Protein AF-A0A7K0X038-F1 (afdb_monomer)

pLDDT: mean 73.58, std 23.32, range [35.16, 98.0]

Structure (mmCIF, N/CA/C/O backbone):
data_AF-A0A7K0X038-F1
#
_entry.id   AF-A0A7K0X038-F1
#
loop_
_atom_site.group_PDB
_atom_site.id
_atom_site.type_symbol
_atom_site.label_atom_id
_atom_site.label_alt_id
_atom_site.label_comp_id
_atom_site.label_asym_id
_atom_site.label_entity_id
_atom_site.label_seq_id
_atom_site.pdbx_PDB_ins_code
_atom_site.Cartn_x
_atom_site.Cartn_y
_atom_site.Cartn_z
_atom_site.occupancy
_atom_site.B_iso_or_equiv
_atom_site.auth_seq_id
_atom_site.auth_comp_id
_atom_site.auth_asym_id
_atom_site.auth_atom_id
_atom_site.pdbx_PDB_model_num
ATOM 1 N N . MET A 1 1 ? -2.934 35.771 -69.005 1.00 39.66 1 MET A N 1
ATOM 2 C CA . MET A 1 1 ? -1.882 36.572 -69.673 1.00 39.66 1 MET A CA 1
ATOM 3 C C . MET A 1 1 ? -1.484 37.665 -68.686 1.00 39.66 1 MET A C 1
ATOM 5 O O . MET A 1 1 ? -2.302 38.520 -68.409 1.00 39.66 1 MET A O 1
ATOM 9 N N . ALA A 1 2 ? -0.494 37.431 -67.825 1.00 40.78 2 ALA A N 1
ATOM 10 C CA . ALA A 1 2 ? 0.943 37.618 -68.065 1.00 40.78 2 ALA A CA 1
ATOM 11 C C . ALA A 1 2 ? 1.331 39.104 -68.220 1.00 40.78 2 ALA A C 1
ATOM 13 O O . ALA A 1 2 ? 0.992 39.728 -69.217 1.00 40.78 2 ALA A O 1
ATOM 14 N N . GLY A 1 3 ? 2.072 39.628 -67.237 1.00 39.97 3 GLY A N 1
ATOM 15 C CA . GLY A 1 3 ? 2.733 40.937 -67.267 1.00 39.97 3 GLY A CA 1
ATOM 16 C C . GLY A 1 3 ? 3.560 41.152 -65.994 1.00 39.97 3 GLY A C 1
ATOM 17 O O . GLY A 1 3 ? 3.005 41.333 -64.920 1.00 39.97 3 GLY A O 1
ATOM 18 N N . GLN A 1 4 ? 4.880 41.028 -66.112 1.00 48.22 4 GLN A N 1
ATOM 19 C CA . GLN A 1 4 ? 5.883 40.863 -65.052 1.00 48.22 4 GLN A CA 1
ATOM 20 C C . GLN A 1 4 ? 6.638 42.162 -64.683 1.00 48.22 4 GLN A C 1
ATOM 22 O O . GLN A 1 4 ? 6.918 42.949 -65.578 1.00 48.22 4 GLN A O 1
ATOM 27 N N . ARG A 1 5 ? 7.150 42.191 -63.428 1.00 49.25 5 ARG A N 1
ATOM 28 C CA . ARG A 1 5 ? 8.439 42.771 -62.924 1.00 49.25 5 ARG A CA 1
ATOM 29 C C . ARG A 1 5 ? 8.553 44.313 -62.931 1.00 49.25 5 ARG A C 1
ATOM 31 O O . ARG A 1 5 ? 7.972 44.972 -63.766 1.00 49.25 5 ARG A O 1
ATOM 38 N N . THR A 1 6 ? 9.232 45.001 -62.008 1.00 47.16 6 THR A N 1
ATOM 39 C CA . THR A 1 6 ? 10.546 44.840 -61.335 1.00 47.16 6 THR A CA 1
ATOM 40 C C . THR A 1 6 ? 10.504 45.623 -60.000 1.00 47.16 6 THR A C 1
ATOM 42 O O . THR A 1 6 ? 9.899 46.684 -59.953 1.00 47.16 6 THR A O 1
ATOM 45 N N . GLY A 1 7 ? 11.043 45.195 -58.856 1.00 41.25 7 GLY A N 1
ATOM 46 C CA . GLY A 1 7 ? 12.455 44.915 -58.590 1.00 41.25 7 GLY A CA 1
ATOM 47 C C . GLY A 1 7 ? 13.142 46.125 -57.931 1.00 41.25 7 GLY A C 1
ATOM 48 O O . GLY A 1 7 ? 13.566 47.029 -58.638 1.00 41.25 7 GLY A O 1
ATOM 49 N N . ARG A 1 8 ? 13.303 46.125 -56.598 1.00 47.59 8 ARG A N 1
ATOM 50 C CA . ARG A 1 8 ? 14.325 46.928 -55.895 1.00 47.59 8 ARG A CA 1
ATOM 51 C C . ARG A 1 8 ? 14.915 46.108 -54.750 1.00 47.59 8 ARG A C 1
ATOM 53 O O . ARG A 1 8 ? 14.278 45.870 -53.732 1.00 47.59 8 ARG A O 1
ATOM 60 N N . TRP A 1 9 ? 16.141 45.662 -54.979 1.00 40.38 9 TRP A N 1
ATOM 61 C CA . TRP A 1 9 ? 17.056 45.071 -54.010 1.00 40.38 9 TRP A CA 1
ATOM 62 C C . TRP A 1 9 ? 18.276 45.994 -53.894 1.00 40.38 9 TRP A C 1
ATOM 64 O O . TRP A 1 9 ? 18.630 46.650 -54.875 1.00 40.38 9 TRP A O 1
ATOM 74 N N . GLN A 1 10 ? 18.944 45.918 -52.735 1.00 46.12 10 GLN A N 1
ATOM 75 C CA . GLN A 1 10 ? 20.275 46.463 -52.392 1.00 46.12 10 GLN A CA 1
ATOM 76 C C . GLN A 1 10 ? 20.302 47.951 -51.976 1.00 46.12 10 GLN A C 1
ATOM 78 O O . GLN A 1 10 ? 19.662 48.772 -52.618 1.00 46.12 10 GLN A O 1
ATOM 83 N N . LYS A 1 11 ? 21.020 48.429 -50.947 1.00 43.53 11 LYS A N 1
ATOM 84 C CA . LYS A 1 11 ? 22.081 47.966 -50.012 1.00 43.53 11 LYS A CA 1
ATOM 85 C C . LYS A 1 11 ? 21.803 48.688 -48.660 1.00 43.53 11 LYS A C 1
ATOM 87 O O . LYS A 1 11 ? 21.185 49.742 -48.693 1.00 43.53 11 LYS A O 1
ATOM 92 N N . GLY A 1 12 ? 22.129 48.243 -47.445 1.00 42.53 12 GLY A N 1
ATOM 93 C CA . GLY A 1 12 ? 23.348 47.602 -46.957 1.00 42.53 12 GLY A CA 1
ATOM 94 C C . GLY A 1 12 ? 24.199 48.603 -46.147 1.00 42.53 12 GLY A C 1
ATOM 95 O O . GLY A 1 12 ? 24.887 49.413 -46.752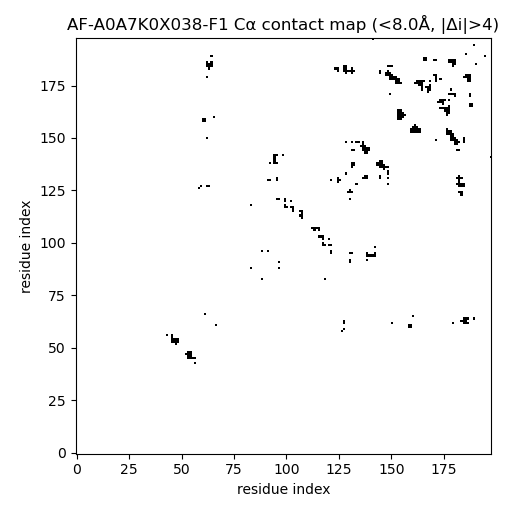 1.00 42.53 12 GLY A O 1
ATOM 96 N N . THR A 1 13 ? 24.143 48.480 -44.808 1.00 51.22 13 THR A N 1
ATOM 97 C CA . THR A 1 13 ? 25.195 48.736 -43.781 1.00 51.22 13 THR A CA 1
ATOM 98 C C . THR A 1 13 ? 25.785 50.142 -43.549 1.00 51.22 13 THR A C 1
ATOM 100 O O . THR A 1 13 ? 26.451 50.664 -44.433 1.00 51.22 13 THR A O 1
ATOM 103 N N . ALA A 1 14 ? 25.706 50.650 -42.300 1.00 40.69 14 ALA A N 1
ATOM 104 C CA . ALA A 1 14 ? 26.877 50.890 -41.420 1.00 40.69 14 ALA A CA 1
ATOM 105 C C . ALA A 1 14 ? 26.540 51.574 -40.058 1.00 40.69 14 ALA A C 1
ATOM 107 O O . ALA A 1 14 ? 26.073 52.703 -40.022 1.00 40.69 14 ALA A O 1
ATOM 108 N N . LEU A 1 15 ? 26.890 50.868 -38.969 1.00 43.34 15 LEU A N 1
ATOM 109 C CA . LEU A 1 15 ? 27.607 51.323 -37.754 1.00 43.34 15 LEU A CA 1
ATOM 110 C C . LEU A 1 15 ? 26.965 52.274 -36.699 1.00 43.34 15 LEU A C 1
ATOM 112 O O . LEU A 1 15 ? 26.909 53.488 -36.840 1.00 43.34 15 LEU A O 1
ATOM 116 N N . VAL A 1 16 ? 26.632 51.638 -35.562 1.00 47.62 16 VAL A N 1
ATOM 117 C CA . VAL A 1 16 ? 26.709 52.035 -34.125 1.00 47.62 16 VAL A CA 1
ATOM 118 C C . VAL A 1 16 ? 27.835 53.066 -33.855 1.00 47.62 16 VAL A C 1
ATOM 120 O O . VAL A 1 16 ? 28.929 52.827 -34.368 1.00 47.62 16 VAL A O 1
ATOM 123 N N . PRO A 1 17 ? 27.652 54.164 -33.068 1.00 46.88 17 PRO A N 1
ATOM 124 C CA . PRO A 1 17 ? 27.366 54.088 -31.623 1.00 46.88 17 PRO A CA 1
ATOM 125 C C . PRO A 1 17 ? 26.508 55.221 -31.010 1.00 46.88 17 PRO A C 1
ATOM 127 O O . PRO A 1 17 ? 26.696 56.399 -31.292 1.00 46.88 17 PRO A O 1
ATOM 130 N N . LEU A 1 18 ? 25.647 54.880 -30.047 1.00 40.03 18 LEU A N 1
ATOM 131 C CA . LEU A 1 18 ? 25.203 55.839 -29.029 1.00 40.03 18 LEU A CA 1
ATOM 132 C C . LEU A 1 18 ? 25.080 55.123 -27.680 1.00 40.03 18 LEU A C 1
ATOM 134 O O . LEU A 1 18 ? 24.009 54.712 -27.243 1.00 40.03 18 LEU A O 1
ATOM 138 N N . ALA A 1 19 ? 26.232 54.922 -27.042 1.00 48.75 19 ALA A N 1
ATOM 139 C CA . ALA A 1 19 ? 26.283 54.791 -25.596 1.00 48.75 19 ALA A CA 1
ATOM 140 C C . ALA A 1 19 ? 25.941 56.161 -24.984 1.00 48.75 19 ALA A C 1
ATOM 142 O O . ALA A 1 19 ? 26.370 57.184 -25.515 1.00 48.75 19 ALA A O 1
ATOM 143 N N . LEU A 1 20 ? 25.245 56.146 -23.842 1.00 48.44 20 LEU A N 1
ATOM 144 C CA . LEU A 1 20 ? 24.956 57.284 -22.952 1.00 48.44 20 LEU A CA 1
ATOM 145 C C . LEU A 1 20 ? 23.673 58.093 -23.202 1.00 48.44 20 LEU A C 1
ATOM 147 O O . LEU A 1 20 ? 23.725 59.316 -23.218 1.00 48.44 20 LEU A O 1
ATOM 151 N N . VAL A 1 21 ? 22.500 57.454 -23.234 1.00 50.28 21 VAL A N 1
ATOM 152 C CA . VAL A 1 21 ? 21.286 58.088 -22.678 1.00 50.28 21 VAL A CA 1
ATOM 153 C C . VAL A 1 21 ? 20.425 57.010 -22.017 1.00 50.28 21 VAL A C 1
ATOM 155 O O . VAL A 1 21 ? 20.168 55.976 -22.627 1.00 50.28 21 VAL A O 1
ATOM 158 N N . SER A 1 22 ? 19.927 57.294 -20.809 1.00 42.50 22 SER A N 1
ATOM 159 C CA . SER A 1 22 ? 18.871 56.561 -20.073 1.00 42.50 22 SER A CA 1
ATOM 160 C C . SER A 1 22 ? 19.325 55.597 -18.967 1.00 42.50 22 SER A C 1
ATOM 162 O O . SER A 1 22 ? 18.795 54.499 -18.821 1.00 42.50 22 SER A O 1
ATOM 164 N N . ALA A 1 23 ? 20.246 56.036 -18.107 1.00 47.84 23 ALA A N 1
ATOM 165 C CA . ALA A 1 23 ? 20.251 55.575 -16.721 1.00 47.84 23 ALA A CA 1
ATOM 166 C C . ALA A 1 23 ? 19.217 56.398 -15.938 1.00 47.84 23 ALA A C 1
ATOM 168 O O . ALA A 1 23 ? 19.520 57.513 -15.528 1.00 47.84 23 ALA A O 1
ATOM 169 N N . ALA A 1 24 ? 17.997 55.869 -15.818 1.00 51.88 24 ALA A N 1
ATOM 170 C CA . ALA A 1 24 ? 17.066 56.015 -14.690 1.00 51.88 24 ALA A CA 1
ATOM 171 C C . ALA A 1 24 ? 15.629 55.803 -15.196 1.00 51.88 24 ALA A C 1
ATOM 173 O O . ALA A 1 24 ? 15.186 56.516 -16.087 1.00 51.88 24 ALA A O 1
ATOM 174 N N . TRP A 1 25 ? 14.912 54.866 -14.567 1.00 49.22 25 TRP A N 1
ATOM 175 C CA . TRP A 1 25 ? 13.485 54.541 -14.753 1.00 49.22 25 TRP A CA 1
ATOM 176 C C . TRP A 1 25 ? 13.111 53.512 -15.831 1.00 49.22 25 TRP A C 1
ATOM 178 O O . TRP A 1 25 ? 12.360 53.803 -16.748 1.00 49.22 25 TRP A O 1
ATOM 188 N N . THR A 1 26 ? 13.541 52.259 -15.640 1.00 48.16 26 THR A N 1
ATOM 189 C CA . THR A 1 26 ? 12.728 51.046 -15.915 1.00 48.16 26 THR A CA 1
ATOM 190 C C . THR A 1 26 ? 13.170 49.899 -14.991 1.00 48.16 26 THR A C 1
ATOM 192 O O . THR A 1 26 ? 13.557 48.820 -15.419 1.00 48.16 26 THR A O 1
ATOM 195 N N . ALA A 1 27 ? 13.136 50.117 -13.674 1.00 46.69 27 ALA A N 1
ATOM 196 C CA . ALA A 1 27 ? 13.239 49.020 -12.710 1.00 46.69 27 ALA A CA 1
ATOM 197 C C . ALA A 1 27 ? 11.842 48.427 -12.484 1.00 46.69 27 ALA A C 1
ATOM 199 O O . ALA A 1 27 ? 11.213 48.674 -11.459 1.00 46.69 27 ALA A O 1
ATOM 200 N N . SER A 1 28 ? 11.306 47.724 -13.480 1.00 50.81 28 SER A N 1
ATOM 201 C CA . SER A 1 28 ? 10.103 46.904 -13.321 1.00 50.81 28 SER A CA 1
ATOM 202 C C . SER A 1 28 ? 9.980 45.906 -14.470 1.00 50.81 28 SER A C 1
ATOM 204 O O . SER A 1 28 ? 9.912 46.301 -15.629 1.00 50.81 28 SER A O 1
ATOM 206 N N . LEU A 1 29 ? 9.879 44.627 -14.084 1.00 53.25 29 LEU A N 1
ATOM 207 C CA . LEU A 1 29 ? 9.338 43.494 -14.845 1.00 53.25 29 LEU A CA 1
ATOM 208 C C . LEU A 1 29 ? 10.263 42.798 -15.862 1.00 53.25 29 LEU A C 1
ATOM 210 O O . LEU A 1 29 ? 9.957 42.782 -17.043 1.00 53.25 29 LEU A O 1
ATOM 214 N N . VAL A 1 30 ? 11.297 42.097 -15.377 1.00 44.34 30 VAL A N 1
ATOM 215 C CA . VAL A 1 30 ? 11.580 40.699 -15.781 1.00 44.34 30 VAL A CA 1
ATOM 216 C C . VAL A 1 30 ? 12.226 39.987 -14.585 1.00 44.34 30 VAL A C 1
ATOM 218 O O . VAL A 1 30 ? 13.446 39.915 -14.467 1.00 44.34 30 VAL A O 1
ATOM 221 N N . SER A 1 31 ? 11.415 39.457 -13.670 1.00 45.41 31 SER A N 1
ATOM 222 C CA . SER A 1 31 ? 11.860 38.331 -12.845 1.00 45.41 31 SER A CA 1
ATOM 223 C C . SER A 1 31 ? 11.547 37.077 -13.649 1.00 45.41 31 SER A C 1
ATOM 225 O O . SER A 1 31 ? 10.424 36.583 -13.631 1.00 45.41 31 SER A O 1
ATOM 227 N N . ALA A 1 32 ? 12.520 36.607 -14.428 1.00 45.38 32 ALA A N 1
ATOM 228 C CA . ALA A 1 32 ? 12.479 35.244 -14.934 1.00 45.38 32 ALA A CA 1
ATOM 229 C C . ALA A 1 32 ? 12.442 34.298 -13.720 1.00 45.38 32 ALA A C 1
ATOM 231 O O . ALA A 1 32 ? 13.179 34.549 -12.760 1.00 45.38 32 ALA A O 1
ATOM 232 N N . PRO A 1 33 ? 11.616 33.239 -13.709 1.00 42.34 33 PRO A N 1
ATOM 233 C CA . PRO A 1 33 ? 11.729 32.233 -12.670 1.00 42.34 33 PRO A CA 1
ATOM 234 C C . PRO A 1 33 ? 13.106 31.589 -12.818 1.00 42.34 33 PRO A C 1
ATOM 236 O O . PRO A 1 33 ? 13.391 30.906 -13.802 1.00 42.34 33 PRO A O 1
ATOM 239 N N . THR A 1 34 ? 13.987 31.834 -11.853 1.00 41.91 34 THR A N 1
ATOM 240 C CA . THR A 1 34 ? 15.170 31.009 -11.654 1.00 41.91 34 THR A CA 1
ATOM 241 C C . THR A 1 34 ? 14.649 29.608 -11.368 1.00 41.91 34 THR A C 1
ATOM 243 O O . THR A 1 34 ? 14.147 29.330 -10.281 1.00 41.91 34 THR A O 1
ATOM 246 N N . VAL A 1 35 ? 14.717 28.725 -12.363 1.00 44.38 35 VAL A N 1
ATOM 247 C CA . VAL A 1 35 ? 14.618 27.289 -12.124 1.00 44.38 35 VAL A CA 1
ATOM 248 C C . VAL A 1 35 ? 15.816 26.962 -11.248 1.00 44.38 35 VAL A C 1
ATOM 250 O O . VAL A 1 35 ? 16.949 26.896 -11.722 1.00 44.38 35 VAL A O 1
ATOM 253 N N . ALA A 1 36 ? 15.582 26.853 -9.944 1.00 42.88 36 ALA A N 1
ATOM 254 C CA . ALA A 1 36 ? 16.550 26.275 -9.043 1.00 42.88 36 ALA A CA 1
ATOM 255 C C . ALA A 1 36 ? 16.707 24.816 -9.475 1.00 42.88 36 ALA A C 1
ATOM 257 O O . ALA A 1 36 ? 15.867 23.971 -9.177 1.00 42.88 36 ALA A O 1
ATOM 258 N N . THR A 1 37 ? 17.764 24.520 -10.228 1.00 39.41 37 THR A N 1
ATOM 259 C CA . THR A 1 37 ? 18.312 23.169 -10.287 1.00 39.41 37 THR A CA 1
ATOM 260 C C . THR A 1 37 ? 18.674 22.792 -8.862 1.00 39.41 37 THR A C 1
ATOM 262 O O . THR A 1 37 ? 19.715 23.199 -8.346 1.00 39.41 37 THR A O 1
ATOM 265 N N . VAL A 1 38 ? 17.775 22.064 -8.204 1.00 41.00 38 VAL A N 1
ATOM 266 C CA . VAL A 1 38 ? 18.063 21.406 -6.939 1.00 41.00 38 VAL A CA 1
ATOM 267 C C . VAL A 1 38 ? 19.054 20.308 -7.294 1.00 41.00 38 VAL A C 1
ATOM 269 O O . VAL A 1 38 ? 18.689 19.273 -7.848 1.00 41.00 38 VAL A O 1
ATOM 272 N N . ALA A 1 39 ? 20.339 20.576 -7.075 1.00 38.25 39 ALA A N 1
ATOM 273 C CA . ALA A 1 39 ? 21.316 19.509 -7.007 1.00 38.25 39 ALA A CA 1
ATOM 274 C C . ALA A 1 39 ? 20.803 18.524 -5.951 1.00 38.25 39 ALA A C 1
ATOM 276 O O . ALA A 1 39 ? 20.461 18.941 -4.843 1.00 38.25 39 ALA A O 1
ATOM 277 N N . ALA A 1 40 ? 20.704 17.244 -6.307 1.00 41.28 40 ALA A N 1
ATOM 278 C CA . ALA A 1 40 ? 20.444 16.165 -5.366 1.00 41.28 40 ALA A CA 1
ATOM 279 C C . ALA A 1 40 ? 21.650 16.042 -4.415 1.00 41.28 40 ALA A C 1
ATOM 281 O O . ALA A 1 40 ? 22.509 15.182 -4.576 1.00 41.28 40 ALA A O 1
ATOM 282 N N . GLY A 1 41 ? 21.760 16.986 -3.482 1.00 35.16 41 GLY A N 1
ATOM 283 C CA . GLY A 1 41 ? 22.629 16.917 -2.322 1.00 35.16 41 GLY A CA 1
ATOM 284 C C . GLY A 1 41 ? 21.901 16.130 -1.243 1.00 35.16 41 GLY A C 1
ATOM 285 O O . GLY A 1 41 ? 20.767 16.444 -0.890 1.00 35.16 41 GLY A O 1
ATOM 286 N N . THR A 1 42 ? 22.553 15.090 -0.747 1.00 45.75 42 THR A N 1
ATOM 287 C CA . THR A 1 42 ? 22.070 14.095 0.218 1.00 45.75 42 THR A CA 1
ATOM 288 C C . THR A 1 42 ? 21.818 14.616 1.639 1.00 45.75 42 THR A C 1
ATOM 290 O O . THR A 1 42 ? 21.663 13.809 2.545 1.00 45.75 42 THR A O 1
ATOM 293 N N . ASP A 1 43 ? 21.703 15.925 1.859 1.00 39.41 43 ASP A N 1
ATOM 294 C C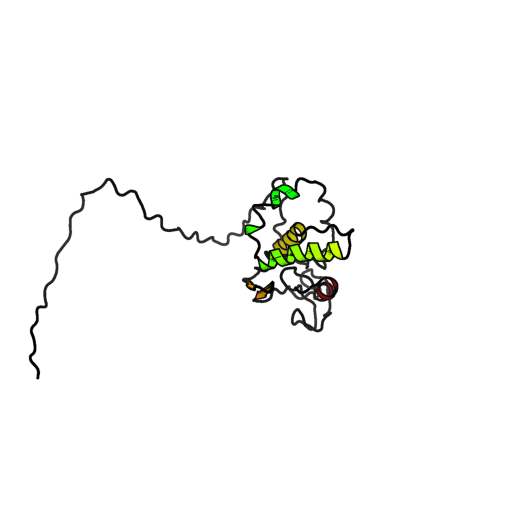A . ASP A 1 43 ? 21.442 16.488 3.188 1.00 39.41 43 ASP A CA 1
ATOM 295 C C . ASP A 1 43 ? 19.979 16.925 3.311 1.00 39.41 43 ASP A C 1
ATOM 297 O O . ASP A 1 43 ? 19.631 18.107 3.282 1.00 39.41 43 ASP A O 1
ATOM 301 N N . GLN A 1 44 ? 19.088 15.939 3.440 1.00 43.62 44 GLN A N 1
ATOM 302 C CA . GLN A 1 44 ? 17.751 16.180 3.977 1.00 43.62 44 GLN A CA 1
ATOM 303 C C . GLN A 1 44 ? 17.899 16.433 5.481 1.00 43.62 44 GLN A C 1
ATOM 305 O O . GLN A 1 44 ? 18.060 15.499 6.263 1.00 43.62 44 GLN A O 1
ATOM 310 N N . VAL A 1 45 ? 17.868 17.702 5.894 1.00 47.84 45 VAL A N 1
ATOM 311 C CA . VAL A 1 45 ? 17.743 18.066 7.312 1.00 47.84 45 VAL A CA 1
ATOM 312 C C . VAL A 1 45 ? 16.500 17.353 7.864 1.00 47.84 45 VAL A C 1
ATOM 314 O O . VAL A 1 45 ? 15.429 17.511 7.268 1.00 47.84 45 VAL A O 1
ATOM 317 N N . PRO A 1 46 ? 16.600 16.569 8.957 1.00 48.59 46 PRO A N 1
ATOM 318 C CA . PRO A 1 46 ? 15.450 15.872 9.513 1.00 48.59 46 PRO A CA 1
ATOM 319 C C . PRO A 1 46 ? 14.327 16.872 9.770 1.00 48.59 46 PRO A C 1
ATOM 321 O O . PRO A 1 46 ? 14.526 17.877 10.454 1.00 48.59 46 PRO A O 1
ATOM 324 N N . ALA A 1 47 ? 13.151 16.624 9.194 1.00 57.56 47 ALA A N 1
ATOM 325 C CA . ALA A 1 47 ? 11.981 17.440 9.470 1.00 57.56 47 ALA A CA 1
ATOM 326 C C . ALA A 1 47 ? 11.597 17.222 10.940 1.00 57.56 47 ALA A C 1
ATOM 328 O O . ALA A 1 47 ? 11.038 16.184 11.300 1.00 57.56 47 ALA A O 1
ATOM 329 N N . VAL A 1 48 ? 11.961 18.185 11.788 1.00 54.91 48 VAL A N 1
ATOM 330 C CA . VAL A 1 48 ? 11.598 18.213 13.205 1.00 54.91 48 VAL A CA 1
ATOM 331 C C . VAL A 1 48 ? 10.155 18.699 13.304 1.00 54.91 48 VAL A C 1
ATOM 333 O O . VAL A 1 48 ? 9.830 19.811 12.880 1.00 54.91 48 VAL A O 1
ATOM 336 N N . LEU A 1 49 ? 9.275 17.847 13.823 1.00 65.38 49 LEU A N 1
ATOM 337 C CA . LEU A 1 49 ? 7.898 18.191 14.143 1.00 65.38 49 LEU A CA 1
ATOM 338 C C . LEU A 1 49 ? 7.865 19.200 15.309 1.00 65.38 49 LEU A C 1
ATOM 340 O O . LEU A 1 49 ? 8.804 19.268 16.103 1.00 65.38 49 LEU A O 1
ATOM 344 N N . PRO A 1 50 ? 6.782 19.987 15.462 1.00 58.84 50 PRO A N 1
ATOM 345 C CA . PRO A 1 50 ? 6.675 21.017 16.504 1.00 58.84 50 PRO A CA 1
ATOM 346 C C . PRO A 1 50 ? 6.791 20.519 17.953 1.00 58.84 50 PRO A C 1
ATOM 348 O O . PRO A 1 50 ? 6.963 21.327 18.862 1.00 58.84 50 PRO A O 1
ATOM 351 N N . ASP A 1 51 ? 6.676 19.213 18.182 1.00 66.12 51 ASP A N 1
ATOM 352 C CA . ASP A 1 51 ? 6.874 18.557 19.478 1.00 66.12 51 ASP A CA 1
ATOM 353 C C . ASP A 1 51 ? 8.322 18.081 19.708 1.00 66.12 51 ASP A C 1
ATOM 355 O O . ASP A 1 51 ? 8.615 17.458 20.726 1.00 66.12 51 ASP A O 1
ATOM 359 N N . GLY A 1 52 ? 9.236 18.397 18.786 1.00 53.25 52 GLY A N 1
ATOM 360 C CA . GLY A 1 52 ? 10.643 18.013 18.849 1.00 53.25 52 GLY A CA 1
ATOM 361 C C . GLY A 1 52 ? 10.926 16.595 18.356 1.00 53.25 52 GLY A C 1
ATOM 362 O O . GLY A 1 52 ? 12.083 16.178 18.389 1.00 53.25 52 GLY A O 1
ATOM 363 N N . THR A 1 53 ? 9.918 15.852 17.885 1.00 58.81 53 THR A N 1
ATOM 364 C CA . THR A 1 53 ? 10.137 14.542 17.261 1.00 58.81 53 THR A CA 1
ATOM 365 C C . THR A 1 53 ? 10.633 14.702 15.825 1.00 58.81 53 THR A C 1
ATOM 367 O O . THR A 1 53 ? 10.223 15.608 15.107 1.00 58.81 53 THR A O 1
ATOM 370 N N . SER A 1 54 ? 11.549 13.845 15.382 1.00 54.19 54 SER A N 1
ATOM 371 C CA . SER A 1 54 ? 12.017 13.818 13.992 1.00 54.19 54 SER A CA 1
ATOM 372 C C . SER A 1 54 ? 11.384 12.647 13.258 1.00 54.19 54 SER A C 1
ATOM 374 O O . SER A 1 54 ? 11.365 11.535 13.789 1.00 54.19 54 SER A O 1
ATOM 376 N N . VAL A 1 55 ? 10.938 12.859 12.020 1.00 53.84 55 VAL A N 1
ATOM 377 C CA . VAL A 1 55 ? 10.618 11.728 11.138 1.00 53.84 55 VAL A CA 1
ATOM 378 C C . VAL A 1 55 ? 11.926 10.992 10.823 1.00 53.84 55 VAL A C 1
ATOM 380 O O . VAL A 1 55 ? 12.875 11.657 10.395 1.00 53.84 55 VAL A O 1
ATOM 383 N N . PRO A 1 56 ? 12.014 9.663 11.031 1.00 50.12 56 PRO A N 1
ATOM 384 C CA . PRO A 1 56 ? 13.172 8.890 10.602 1.00 50.12 56 PRO A CA 1
ATOM 385 C C . PRO A 1 56 ? 13.451 9.140 9.117 1.00 50.12 56 PRO A C 1
ATOM 387 O O . PRO A 1 56 ? 12.546 9.059 8.289 1.00 50.12 56 PRO A O 1
ATOM 390 N N . SER A 1 57 ? 14.694 9.493 8.790 1.00 51.97 57 SER A N 1
ATOM 391 C CA . SER A 1 57 ? 15.139 9.712 7.409 1.00 51.97 57 SER A CA 1
ATOM 392 C C . SER A 1 57 ? 15.642 8.435 6.738 1.00 51.97 57 SER A C 1
ATOM 394 O O . SER A 1 57 ? 15.916 8.449 5.540 1.00 51.97 57 SER A O 1
ATOM 396 N N . GLU A 1 58 ? 15.804 7.349 7.498 1.00 47.94 58 GLU A N 1
ATOM 397 C CA . GLU A 1 58 ? 16.169 6.049 6.943 1.00 47.94 58 GLU A CA 1
ATOM 398 C C . GLU A 1 58 ? 14.950 5.389 6.301 1.00 47.94 58 GLU A C 1
ATOM 400 O O . GLU A 1 58 ? 13.853 5.384 6.865 1.00 47.94 58 GLU A O 1
ATOM 405 N N . ALA A 1 59 ? 15.152 4.847 5.100 1.00 53.47 59 ALA A N 1
ATOM 406 C CA . ALA A 1 59 ? 14.138 4.059 4.424 1.00 53.47 59 ALA A CA 1
ATOM 407 C C . ALA A 1 59 ? 13.856 2.801 5.251 1.00 53.47 59 ALA A C 1
ATOM 409 O O . ALA A 1 59 ? 14.782 2.098 5.657 1.00 53.47 59 ALA A O 1
ATOM 410 N N . ILE A 1 60 ? 12.580 2.508 5.493 1.00 59.03 60 ILE A N 1
ATOM 411 C CA . ILE A 1 60 ? 12.201 1.232 6.088 1.00 59.03 60 ILE A CA 1
ATOM 412 C C . ILE A 1 60 ? 12.500 0.152 5.040 1.00 59.03 60 ILE A C 1
ATOM 414 O O . ILE A 1 60 ? 11.882 0.122 3.979 1.00 59.03 60 ILE A O 1
ATOM 418 N N . GLU A 1 61 ? 13.492 -0.704 5.302 1.00 63.53 61 GLU A N 1
ATOM 419 C CA . GLU A 1 61 ? 13.869 -1.768 4.356 1.00 63.53 61 GLU A CA 1
ATOM 420 C C . GLU A 1 61 ? 12.845 -2.913 4.321 1.00 63.53 61 GLU A C 1
ATOM 422 O O . GLU A 1 61 ? 12.733 -3.626 3.324 1.00 63.53 61 GLU A O 1
ATOM 427 N N . ALA A 1 62 ? 12.083 -3.089 5.404 1.00 74.25 62 ALA A N 1
ATOM 428 C CA . ALA A 1 62 ? 11.069 -4.124 5.541 1.00 74.25 62 ALA A CA 1
ATOM 429 C C . ALA A 1 62 ? 9.654 -3.547 5.351 1.00 74.25 62 ALA A C 1
ATOM 431 O O . ALA A 1 62 ? 9.356 -2.502 5.921 1.00 74.25 62 ALA A O 1
ATOM 432 N N . PRO A 1 63 ? 8.744 -4.227 4.629 1.00 77.38 63 PRO A N 1
ATOM 433 C CA . PRO A 1 63 ? 7.385 -3.725 4.455 1.00 77.38 63 PRO A CA 1
ATOM 434 C C . PRO A 1 63 ? 6.655 -3.501 5.784 1.00 77.38 63 PRO A C 1
ATOM 436 O O . PRO A 1 63 ? 6.905 -4.197 6.777 1.00 77.38 63 PRO A O 1
ATOM 439 N N . ALA A 1 64 ? 5.694 -2.574 5.797 1.00 77.31 64 ALA A N 1
ATOM 440 C CA . ALA A 1 64 ? 4.879 -2.276 6.976 1.00 77.31 64 ALA A CA 1
ATOM 441 C C . ALA A 1 64 ? 4.222 -3.535 7.580 1.00 77.31 64 ALA A C 1
ATOM 443 O O . ALA A 1 64 ? 4.120 -3.662 8.798 1.00 77.31 64 ALA A O 1
ATOM 444 N N . SER A 1 65 ? 3.852 -4.510 6.742 1.00 78.25 65 SER A N 1
ATOM 44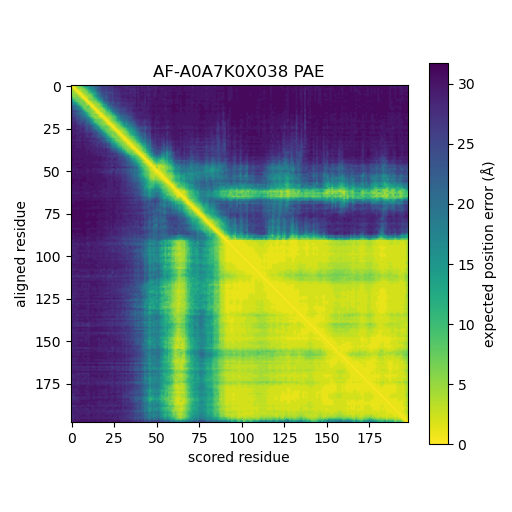5 C CA . SER A 1 65 ? 3.232 -5.777 7.155 1.00 78.25 65 SER A CA 1
ATOM 446 C C . SER A 1 65 ? 4.170 -6.757 7.868 1.00 78.25 65 SER A C 1
ATOM 448 O O . SER A 1 65 ? 3.698 -7.713 8.480 1.00 78.25 65 SER A O 1
ATOM 450 N N . VAL A 1 66 ? 5.490 -6.558 7.793 1.00 76.94 66 VAL A N 1
ATOM 451 C CA . VAL A 1 66 ? 6.487 -7.432 8.447 1.00 76.94 66 VAL A CA 1
ATOM 452 C C . VAL A 1 66 ? 7.364 -6.676 9.449 1.00 76.94 66 VAL A C 1
ATOM 454 O O . VAL A 1 66 ? 8.225 -7.274 10.100 1.00 76.94 66 VAL A O 1
ATOM 457 N N . SER A 1 67 ? 7.134 -5.369 9.589 1.00 66.62 67 SER A N 1
ATOM 458 C CA . SER A 1 67 ? 7.809 -4.505 10.551 1.00 66.62 67 SER A CA 1
ATOM 459 C C . SER A 1 67 ? 7.358 -4.820 11.980 1.00 66.62 67 SER A C 1
ATOM 461 O O . SER A 1 67 ? 6.177 -5.001 12.268 1.00 66.62 67 SER A O 1
ATOM 463 N N . SER A 1 68 ? 8.314 -4.905 12.907 1.00 54.25 68 SER A N 1
ATOM 464 C CA . SER A 1 68 ? 8.015 -5.150 14.323 1.00 54.25 68 SER A CA 1
ATOM 465 C C . SER A 1 68 ? 7.465 -3.881 14.984 1.00 54.25 68 SER A C 1
ATOM 467 O O . SER A 1 68 ? 8.027 -2.802 14.827 1.00 54.25 68 SER A O 1
ATOM 469 N N . SER A 1 69 ? 6.379 -4.017 15.752 1.00 45.44 69 SER A N 1
ATOM 470 C CA . SER A 1 69 ? 5.619 -2.928 16.392 1.00 45.44 69 SER A CA 1
ATOM 471 C C . SER A 1 69 ? 6.340 -2.262 17.584 1.00 45.44 69 SER A C 1
ATOM 473 O O . SER A 1 69 ? 5.779 -2.133 18.672 1.00 45.44 69 SER A O 1
ATOM 475 N N . THR A 1 70 ? 7.584 -1.816 17.424 1.00 46.06 70 THR A N 1
ATOM 476 C CA . THR A 1 70 ? 8.280 -1.025 18.458 1.00 46.06 70 THR A CA 1
ATOM 477 C C . THR A 1 70 ? 7.878 0.455 18.455 1.00 46.06 70 THR A C 1
ATOM 479 O O . THR A 1 70 ? 8.175 1.160 19.415 1.00 46.06 70 THR A O 1
ATOM 482 N N . LEU A 1 71 ? 7.146 0.926 17.436 1.00 47.03 71 LEU A N 1
ATOM 483 C CA . LEU A 1 71 ? 6.773 2.339 17.265 1.00 47.03 71 LEU A CA 1
ATOM 484 C C . LEU A 1 71 ? 5.378 2.715 17.814 1.00 47.03 71 LEU A C 1
ATOM 486 O O . LEU A 1 71 ? 5.025 3.889 17.856 1.00 47.03 71 LEU A O 1
ATOM 490 N N . ALA A 1 72 ? 4.569 1.745 18.250 1.00 46.72 72 ALA A N 1
ATOM 491 C CA . ALA A 1 72 ? 3.177 1.990 18.656 1.00 46.72 72 ALA A CA 1
ATOM 492 C C . ALA A 1 72 ? 3.019 2.591 20.073 1.00 46.72 72 ALA A C 1
ATOM 494 O O . ALA A 1 72 ? 1.921 2.980 20.465 1.00 46.72 72 ALA A O 1
ATOM 495 N N . GLY A 1 73 ? 4.098 2.672 20.859 1.00 39.38 73 GLY A N 1
ATOM 496 C CA . GLY A 1 73 ? 4.043 3.024 22.284 1.00 39.38 73 GLY A CA 1
ATOM 497 C C . GLY A 1 73 ? 3.968 4.518 22.614 1.00 39.38 73 GLY A C 1
ATOM 498 O O . GLY A 1 73 ? 3.938 4.864 23.792 1.00 39.38 73 GLY A O 1
ATOM 499 N N . GLN A 1 74 ? 3.974 5.414 21.623 1.00 40.31 74 GLN A N 1
ATOM 500 C CA . GLN A 1 74 ? 4.321 6.821 21.862 1.00 40.31 74 GLN A CA 1
ATOM 501 C C . GLN A 1 74 ? 3.387 7.819 21.172 1.00 40.31 74 GLN A C 1
ATOM 503 O O . GLN A 1 74 ? 3.825 8.849 20.681 1.00 40.31 74 GLN A O 1
ATOM 508 N N . LEU A 1 75 ? 2.082 7.541 21.143 1.00 45.50 75 LEU A N 1
ATOM 509 C CA . LEU A 1 75 ? 1.072 8.497 20.674 1.00 45.50 75 LEU A CA 1
ATOM 510 C C . LEU A 1 75 ? -0.013 8.708 21.736 1.00 45.50 75 LEU A C 1
ATOM 512 O O . LEU A 1 75 ? -1.188 8.420 21.534 1.00 45.50 75 LEU A O 1
ATOM 516 N N . THR A 1 76 ? 0.380 9.238 22.894 1.00 42.75 76 THR A N 1
ATOM 517 C CA . THR A 1 76 ? -0.560 9.759 23.896 1.00 42.75 76 THR A CA 1
ATOM 518 C C . THR A 1 76 ? -0.467 11.280 23.940 1.00 42.75 76 THR A C 1
ATOM 520 O O . THR A 1 76 ? 0.426 11.835 24.577 1.00 42.75 76 THR A O 1
ATOM 523 N N . GLY A 1 77 ? -1.396 11.976 23.282 1.00 41.69 77 GLY A N 1
ATOM 524 C CA . GLY A 1 77 ? -1.538 13.420 23.468 1.00 41.69 77 GLY A CA 1
ATOM 525 C C . GLY A 1 77 ? -2.393 14.106 22.408 1.00 41.69 77 GLY A C 1
ATOM 526 O O . GLY A 1 77 ? -1.980 14.241 21.259 1.00 41.69 77 GLY A O 1
ATOM 527 N N . GLY A 1 78 ? -3.552 14.632 22.815 1.00 43.59 78 GLY A N 1
ATOM 528 C CA . GLY A 1 78 ? -4.541 15.334 21.977 1.00 43.59 78 GLY A CA 1
ATOM 529 C C . GLY A 1 78 ? -4.084 16.637 21.296 1.00 43.59 78 GLY A C 1
ATOM 530 O O . GLY A 1 78 ? -4.925 17.431 20.891 1.00 43.59 78 GLY A O 1
ATOM 531 N N . LYS A 1 79 ? -2.774 16.874 21.152 1.00 42.09 79 LYS A N 1
ATOM 532 C CA . LYS A 1 79 ? -2.184 17.998 20.403 1.00 42.09 79 LYS A CA 1
ATOM 533 C C . LYS A 1 79 ? -1.684 17.610 19.002 1.00 42.09 79 LYS A C 1
ATOM 535 O O . LYS A 1 79 ? -1.536 18.495 18.166 1.00 42.09 79 LYS A O 1
ATOM 540 N N . ALA A 1 80 ? -1.518 16.315 18.709 1.00 49.81 80 ALA A N 1
ATOM 541 C CA . ALA A 1 80 ? -1.173 15.829 17.366 1.00 49.81 80 ALA A CA 1
ATOM 542 C C . ALA A 1 80 ? -2.298 16.073 16.336 1.00 49.81 80 ALA A C 1
ATOM 544 O O . ALA A 1 80 ? -2.036 16.307 15.159 1.00 49.81 80 ALA A O 1
ATOM 545 N N . ALA A 1 81 ? -3.557 16.104 16.784 1.00 49.50 81 ALA A N 1
ATOM 546 C CA . ALA A 1 81 ? -4.717 16.274 15.910 1.00 49.50 81 ALA A CA 1
ATOM 547 C C . ALA A 1 81 ? -4.797 17.668 15.249 1.00 49.50 81 ALA A C 1
ATOM 549 O O . ALA A 1 81 ? -5.295 17.796 14.131 1.00 49.50 81 ALA A O 1
ATOM 550 N N . GLN A 1 82 ? -4.290 18.726 15.898 1.00 38.06 82 GLN A N 1
ATOM 551 C CA . GLN A 1 82 ? -4.506 20.097 15.415 1.00 38.06 82 GLN A CA 1
ATOM 552 C C . GLN A 1 82 ? -3.452 20.579 14.400 1.00 38.06 82 GLN A C 1
ATOM 554 O O . GLN A 1 82 ? -3.752 21.435 13.573 1.00 38.06 82 GLN A O 1
ATOM 559 N N . VAL A 1 83 ? -2.239 20.016 14.415 1.00 43.44 83 VAL A N 1
ATOM 560 C CA . VAL A 1 83 ? -1.129 20.433 13.530 1.00 43.44 83 VAL A CA 1
ATOM 561 C C . VAL A 1 83 ? -1.208 19.769 12.147 1.00 43.44 83 VAL A C 1
ATOM 563 O O . VAL A 1 83 ? -0.779 20.344 11.150 1.00 43.44 83 VAL A O 1
ATOM 566 N N . VAL A 1 84 ? -1.829 18.590 12.050 1.00 50.00 84 VAL A N 1
ATOM 567 C CA . VAL A 1 84 ? -1.966 17.836 10.789 1.00 50.00 84 VAL A CA 1
ATOM 568 C C . VAL A 1 84 ? -3.081 18.401 9.891 1.00 50.00 84 VAL A C 1
ATOM 570 O O . VAL A 1 84 ? -3.079 18.182 8.684 1.00 50.00 84 VAL A O 1
ATOM 573 N N . SER A 1 85 ? -4.008 19.192 10.429 1.00 45.75 85 SER A N 1
ATOM 574 C CA . SER A 1 85 ? -5.324 19.402 9.808 1.00 45.75 85 SER A CA 1
ATOM 575 C C . SER A 1 85 ? -5.395 20.358 8.603 1.00 45.75 85 SER A C 1
ATOM 577 O O . SER A 1 85 ? -6.425 20.377 7.938 1.00 45.75 85 SER A O 1
ATOM 579 N N . SER A 1 86 ? -4.368 21.156 8.284 1.00 44.12 86 SER A N 1
ATOM 580 C CA . SER A 1 86 ? -4.500 22.171 7.211 1.00 44.12 86 SER A CA 1
ATOM 581 C C . SER A 1 86 ? -3.306 22.328 6.268 1.00 44.12 86 SER A C 1
ATOM 583 O O . SER A 1 86 ? -3.506 22.698 5.115 1.00 44.12 86 SER A O 1
ATOM 585 N N . ALA A 1 87 ? -2.083 21.996 6.693 1.00 41.94 87 ALA A N 1
ATOM 586 C CA . ALA A 1 87 ? -0.901 22.063 5.823 1.00 41.94 87 ALA A CA 1
ATOM 587 C C . ALA A 1 87 ? -0.522 20.711 5.183 1.00 41.94 87 ALA A C 1
ATOM 589 O O . ALA A 1 87 ? 0.233 20.689 4.216 1.00 41.94 87 ALA A O 1
ATOM 590 N N . SER A 1 88 ? -1.041 19.585 5.696 1.00 56.28 88 SER A N 1
ATOM 591 C CA . SER A 1 88 ? -0.619 18.241 5.266 1.00 56.28 88 SER A CA 1
ATOM 592 C C . SER A 1 88 ? -1.523 17.607 4.200 1.00 56.28 88 SER A C 1
ATOM 594 O O . SER A 1 88 ? -1.026 16.895 3.334 1.00 56.28 88 SER A O 1
ATOM 596 N N . THR A 1 89 ? -2.827 17.908 4.194 1.00 59.41 89 THR A N 1
ATOM 597 C CA . THR A 1 89 ? -3.800 17.282 3.279 1.00 59.41 89 THR A CA 1
ATOM 598 C C . THR A 1 89 ? -3.660 17.762 1.836 1.00 59.41 89 THR A C 1
ATOM 600 O O . THR A 1 89 ? -3.818 16.972 0.913 1.00 59.41 89 THR A O 1
ATOM 603 N N . ALA A 1 90 ? -3.307 19.036 1.624 1.00 61.69 90 ALA A N 1
ATOM 604 C CA . ALA A 1 90 ? -3.159 19.613 0.284 1.00 61.69 90 ALA A CA 1
ATOM 605 C C . ALA A 1 90 ? -2.016 18.980 -0.538 1.00 61.69 90 ALA A C 1
ATOM 607 O O . ALA A 1 90 ? -1.980 19.135 -1.755 1.00 61.69 90 ALA A O 1
ATOM 608 N N . ALA A 1 91 ? -1.084 18.276 0.114 1.00 83.38 91 ALA A N 1
ATOM 609 C CA . ALA A 1 91 ? 0.033 17.589 -0.533 1.00 83.38 91 ALA A CA 1
ATOM 610 C C . ALA A 1 91 ? -0.251 16.105 -0.851 1.00 83.38 91 ALA A C 1
ATOM 612 O O . ALA A 1 91 ? 0.603 15.441 -1.443 1.00 83.38 91 ALA A O 1
ATOM 613 N N . ILE A 1 92 ? -1.417 15.579 -0.453 1.00 92.56 92 ILE A N 1
ATOM 614 C CA . ILE A 1 92 ? -1.813 14.184 -0.676 1.00 92.56 92 ILE A CA 1
ATOM 615 C C . ILE A 1 92 ? -2.584 14.096 -2.003 1.00 92.56 92 ILE A C 1
ATOM 617 O O . ILE A 1 92 ? -3.528 14.865 -2.195 1.00 92.56 92 ILE A O 1
ATOM 621 N N . PRO A 1 93 ? -2.236 13.170 -2.918 1.00 93.56 93 PRO A N 1
ATOM 622 C CA . PRO A 1 93 ? -3.046 12.899 -4.105 1.00 93.56 93 PRO A CA 1
ATOM 623 C C . PRO A 1 93 ? -4.503 12.592 -3.742 1.00 93.56 93 PRO A C 1
ATOM 625 O O . PRO A 1 93 ? -4.761 11.884 -2.769 1.00 93.56 93 PRO A O 1
ATOM 628 N N . ALA A 1 94 ? -5.454 13.097 -4.532 1.00 93.00 94 ALA A N 1
ATOM 629 C CA . ALA A 1 94 ? -6.883 12.982 -4.228 1.00 93.00 94 ALA A CA 1
ATOM 630 C C . ALA A 1 94 ? -7.340 11.520 -4.069 1.00 93.00 94 ALA A C 1
ATOM 632 O O . ALA A 1 94 ? -8.015 11.205 -3.089 1.00 93.00 94 ALA A O 1
ATOM 633 N N . ALA A 1 95 ? -6.897 10.629 -4.963 1.00 94.06 95 ALA A N 1
ATOM 634 C CA . ALA A 1 95 ? -7.182 9.196 -4.882 1.00 94.06 95 ALA A CA 1
AT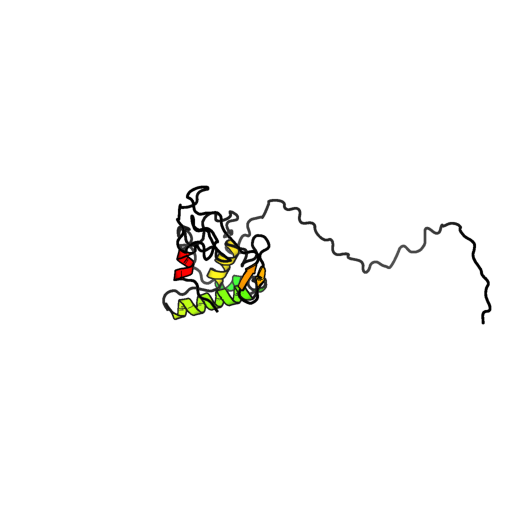OM 635 C C . ALA A 1 95 ? -6.658 8.574 -3.573 1.00 94.06 95 ALA A C 1
ATOM 637 O O . ALA A 1 95 ? -7.390 7.877 -2.873 1.00 94.06 95 ALA A O 1
ATOM 638 N N . ALA A 1 96 ? -5.425 8.906 -3.170 1.00 95.38 96 ALA A N 1
ATOM 639 C CA . ALA A 1 96 ? -4.855 8.428 -1.910 1.00 95.38 96 ALA A CA 1
ATOM 640 C C . ALA A 1 96 ? -5.627 8.955 -0.690 1.00 95.38 96 ALA A C 1
ATOM 642 O O . ALA A 1 96 ? -5.919 8.197 0.231 1.00 95.38 96 ALA A O 1
ATOM 643 N N . LEU A 1 97 ? -5.989 10.243 -0.679 1.00 94.38 97 LEU A N 1
ATOM 644 C CA . LEU A 1 97 ? -6.763 10.831 0.415 1.00 94.38 97 LEU A CA 1
ATOM 645 C C . LEU A 1 97 ? -8.129 10.150 0.573 1.00 94.38 97 LEU A C 1
ATOM 647 O O . LEU A 1 97 ? -8.512 9.808 1.694 1.00 94.38 97 LEU A O 1
ATOM 651 N N . ALA A 1 98 ? -8.831 9.927 -0.540 1.00 93.69 98 ALA A N 1
ATOM 652 C CA . ALA A 1 98 ? -10.105 9.219 -0.549 1.00 93.69 98 ALA A CA 1
ATOM 653 C C . ALA A 1 98 ? -9.950 7.787 -0.009 1.00 93.69 98 ALA A C 1
ATOM 655 O O . ALA A 1 98 ? -10.724 7.369 0.854 1.00 93.69 98 ALA A O 1
ATOM 656 N N . ALA A 1 99 ? -8.905 7.070 -0.436 1.00 95.12 99 ALA A N 1
ATOM 657 C CA . ALA A 1 99 ? -8.603 5.728 0.053 1.00 95.12 99 ALA A CA 1
ATOM 658 C C . ALA A 1 99 ? 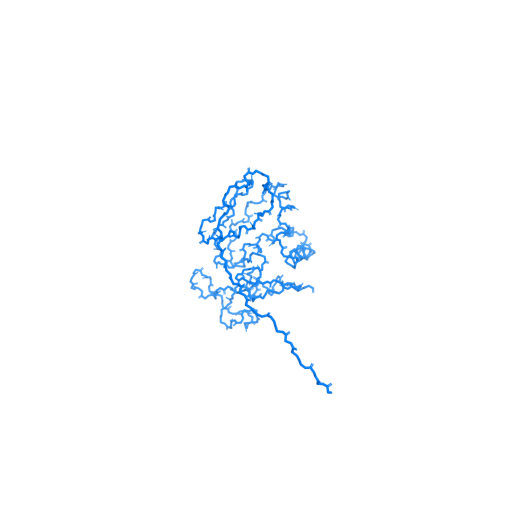-8.330 5.701 1.569 1.00 95.12 99 ALA A C 1
ATOM 660 O O . ALA A 1 99 ? -8.887 4.860 2.272 1.00 95.12 99 ALA A O 1
ATOM 661 N N . TYR A 1 100 ? -7.548 6.644 2.112 1.00 95.06 100 TYR A N 1
ATOM 662 C CA . TYR A 1 100 ? -7.257 6.695 3.553 1.00 95.06 100 TYR A CA 1
ATOM 663 C C . TYR A 1 100 ? -8.506 6.970 4.401 1.00 95.06 100 TYR A C 1
ATOM 665 O O . TYR A 1 100 ? -8.714 6.324 5.429 1.00 95.06 100 TYR A O 1
ATOM 673 N N . GLN A 1 101 ? -9.358 7.903 3.971 1.00 94.75 101 GLN A N 1
ATOM 674 C CA . GLN A 1 101 ? -10.616 8.215 4.662 1.00 94.75 101 GLN A CA 1
ATOM 675 C C . GLN A 1 101 ? -11.603 7.043 4.602 1.00 94.75 101 GLN A C 1
ATOM 677 O O . GLN A 1 101 ? -12.303 6.749 5.579 1.00 94.75 101 GLN A O 1
ATOM 682 N N . ARG A 1 102 ? -11.633 6.332 3.470 1.00 94.44 102 ARG A N 1
ATOM 683 C CA . ARG A 1 102 ? -12.427 5.111 3.319 1.00 94.44 102 ARG A CA 1
ATOM 684 C C . ARG A 1 102 ? -11.908 3.997 4.219 1.00 94.44 102 ARG A C 1
ATOM 686 O O . ARG A 1 102 ? -12.723 3.356 4.872 1.00 94.44 102 ARG A O 1
ATOM 693 N N . ALA A 1 103 ? -10.592 3.807 4.313 1.00 94.69 103 ALA A N 1
ATOM 694 C CA . ALA A 1 103 ? -9.988 2.809 5.191 1.00 94.69 103 ALA A CA 1
ATOM 695 C C . ALA A 1 103 ? -10.401 3.017 6.657 1.00 94.69 103 ALA A C 1
ATOM 697 O O . ALA A 1 103 ? -10.861 2.068 7.289 1.00 94.69 103 ALA A O 1
ATOM 698 N N . GLU A 1 104 ? -10.336 4.255 7.168 1.00 94.06 104 GLU A N 1
ATOM 699 C CA . GLU A 1 104 ? -10.863 4.602 8.499 1.00 94.06 104 GLU A CA 1
ATOM 700 C C . GLU A 1 104 ? -12.344 4.226 8.633 1.00 94.06 104 GLU A C 1
ATOM 702 O O . GLU A 1 104 ? -12.738 3.553 9.588 1.00 94.06 104 GLU A O 1
ATOM 707 N N . THR A 1 105 ? -13.166 4.646 7.668 1.00 95.19 105 THR A N 1
ATOM 708 C CA . THR A 1 105 ? -14.615 4.420 7.710 1.00 95.19 105 THR A CA 1
ATOM 709 C C . THR A 1 105 ? -14.943 2.928 7.737 1.00 95.19 105 THR A C 1
ATOM 711 O O . THR A 1 105 ? -15.735 2.485 8.568 1.00 95.19 105 THR A O 1
ATOM 714 N N . VAL A 1 106 ? -14.321 2.145 6.853 1.00 95.12 106 VAL A N 1
ATOM 715 C CA . VAL A 1 106 ? -14.563 0.706 6.717 1.00 95.12 106 VAL A CA 1
ATOM 716 C C . VAL A 1 106 ? -14.115 -0.027 7.976 1.00 95.12 106 VAL A C 1
ATOM 718 O O . VAL A 1 106 ? -14.937 -0.715 8.585 1.00 95.12 106 VAL A O 1
ATOM 721 N N . ILE A 1 107 ? -12.872 0.158 8.428 1.00 94.12 107 ILE A N 1
ATOM 722 C CA . ILE A 1 107 ? -12.356 -0.626 9.556 1.00 94.12 107 ILE A CA 1
ATOM 723 C C . ILE A 1 107 ? -13.052 -0.271 10.870 1.00 94.12 107 ILE A C 1
ATOM 725 O O . ILE A 1 107 ? -13.435 -1.170 11.610 1.00 94.12 107 ILE A O 1
ATOM 729 N N . ASN A 1 108 ? -13.338 1.011 11.121 1.00 94.19 108 ASN A N 1
ATOM 730 C CA . ASN A 1 108 ? -14.060 1.428 12.327 1.00 94.19 108 ASN A CA 1
ATOM 731 C C . ASN A 1 108 ? -15.565 1.117 12.243 1.00 94.19 108 ASN A C 1
ATOM 733 O O . ASN A 1 108 ? -16.292 1.196 13.242 1.00 94.19 108 ASN A O 1
ATOM 737 N N . SER A 1 109 ? -16.086 0.797 11.053 1.00 94.56 109 SER A N 1
ATOM 738 C CA . SER A 1 109 ? -17.429 0.232 10.914 1.00 94.56 109 SER A CA 1
ATOM 739 C C . SER A 1 109 ? -17.460 -1.252 11.270 1.00 94.56 109 SER A C 1
ATOM 741 O O . SER A 1 109 ? -18.374 -1.660 11.988 1.00 94.56 109 SER A O 1
ATOM 743 N N . ALA A 1 110 ? -16.448 -2.007 10.834 1.00 93.06 110 ALA A N 1
ATOM 744 C CA . ALA A 1 110 ? -16.307 -3.438 11.075 1.00 93.06 110 ALA A CA 1
ATOM 745 C C . ALA A 1 110 ? -15.906 -3.754 12.527 1.00 93.06 110 ALA A C 1
ATOM 747 O O . ALA A 1 110 ? -16.456 -4.673 13.129 1.00 93.06 110 ALA A O 1
ATOM 748 N N . ASP A 1 111 ? -15.007 -2.957 13.109 1.00 94.12 111 ASP A N 1
ATOM 749 C CA . ASP A 1 111 ? -14.565 -3.057 14.497 1.00 94.12 111 ASP A CA 1
ATOM 750 C C . ASP A 1 111 ? -14.604 -1.683 15.179 1.00 94.12 111 ASP A C 1
ATOM 752 O O . ASP A 1 111 ? -13.751 -0.814 14.982 1.00 94.12 111 ASP A O 1
ATOM 756 N N . LYS A 1 112 ? -15.600 -1.502 16.050 1.00 93.75 112 LYS A N 1
ATOM 757 C CA . LYS A 1 112 ? -15.813 -0.256 16.802 1.00 93.75 112 LYS A CA 1
ATOM 758 C C . LYS A 1 112 ? -14.714 0.039 17.825 1.00 93.75 112 LYS A C 1
ATOM 760 O O . LYS A 1 112 ? -14.656 1.157 18.327 1.00 93.75 112 LYS A O 1
ATOM 765 N N . SER A 1 113 ? -13.866 -0.936 18.149 1.00 95.25 113 SER A N 1
ATOM 766 C CA . SER A 1 113 ? -12.755 -0.778 19.087 1.00 95.25 113 SER A CA 1
ATOM 767 C C . SER A 1 113 ? -11.434 -0.379 18.418 1.00 95.25 113 SER A C 1
ATOM 769 O O . SER A 1 113 ? -10.533 0.087 19.116 1.00 95.25 113 SER A O 1
ATOM 771 N N . CYS A 1 114 ? -11.330 -0.478 17.085 1.00 93.00 114 CYS A N 1
ATOM 772 C CA . CYS A 1 114 ? -10.102 -0.192 16.336 1.00 93.00 114 CYS A CA 1
ATOM 773 C C . CYS A 1 114 ? -9.656 1.277 16.466 1.00 93.00 114 CYS A C 1
ATOM 775 O O . CYS A 1 114 ? -8.479 1.545 16.697 1.00 93.00 114 CYS A O 1
ATOM 777 N N . ASN A 1 115 ? -10.604 2.223 16.393 1.00 93.06 115 ASN A N 1
ATOM 778 C CA . ASN A 1 115 ? -10.365 3.670 16.516 1.00 93.06 115 ASN A CA 1
ATOM 779 C C . ASN A 1 115 ? -9.229 4.191 15.606 1.00 93.06 115 ASN A C 1
ATOM 781 O O . ASN A 1 115 ? -8.481 5.096 15.986 1.00 93.06 115 ASN A O 1
ATOM 785 N N . LEU A 1 116 ? -9.086 3.620 14.405 1.00 91.19 116 LEU A N 1
ATOM 786 C CA . LEU A 1 116 ? -8.066 4.025 13.441 1.00 91.19 116 LEU A CA 1
ATOM 787 C C . LEU A 1 116 ? -8.395 5.408 12.871 1.00 91.19 116 LEU A C 1
ATOM 789 O O . LEU A 1 116 ? -9.535 5.650 12.494 1.00 91.19 116 LEU A O 1
ATOM 793 N N . THR A 1 117 ? -7.411 6.296 12.753 1.00 93.44 117 THR A N 1
ATOM 794 C CA . THR A 1 117 ? -7.589 7.602 12.100 1.00 93.44 117 THR A CA 1
ATOM 795 C C . THR A 1 117 ? -6.945 7.604 10.718 1.00 93.44 117 THR A C 1
ATOM 797 O O . THR A 1 117 ? -5.845 7.075 10.531 1.00 93.44 117 THR A O 1
ATOM 800 N N . TRP A 1 118 ? -7.588 8.224 9.729 1.00 94.81 118 TRP A N 1
ATOM 801 C CA . TRP A 1 118 ? -7.074 8.286 8.361 1.00 94.81 118 TRP A CA 1
ATOM 802 C C . TRP A 1 118 ? -5.718 8.992 8.297 1.00 94.81 118 TRP A C 1
ATOM 804 O O . TRP A 1 118 ? -4.898 8.665 7.445 1.00 94.81 118 TRP A O 1
ATOM 814 N N . GLN A 1 119 ? -5.440 9.927 9.212 1.00 93.38 119 GLN A N 1
ATOM 815 C CA . GLN A 1 119 ? -4.152 10.614 9.295 1.00 93.38 119 GLN A CA 1
ATOM 816 C C . GLN A 1 119 ? -3.013 9.644 9.618 1.00 93.38 119 GLN A C 1
ATOM 818 O O . GLN A 1 119 ? -1.918 9.809 9.085 1.00 93.38 119 GLN A O 1
ATOM 823 N N . LEU A 1 120 ? -3.260 8.632 10.460 1.00 92.38 120 LEU A N 1
ATOM 824 C CA . LEU A 1 120 ? -2.267 7.598 10.748 1.00 92.38 120 LEU A CA 1
ATOM 825 C C . LEU A 1 120 ? -1.987 6.757 9.498 1.00 92.38 120 LEU A C 1
ATOM 827 O O . LEU A 1 120 ? -0.828 6.547 9.148 1.00 92.38 120 LEU A O 1
ATOM 831 N N . VAL A 1 121 ? -3.035 6.344 8.779 1.00 93.81 121 VAL A N 1
ATOM 832 C CA . VAL A 1 121 ? -2.890 5.599 7.516 1.00 93.81 121 VAL A CA 1
ATOM 833 C C . VAL A 1 121 ? -2.144 6.435 6.474 1.00 93.81 121 VAL A C 1
ATOM 835 O O . VAL A 1 121 ? -1.218 5.948 5.830 1.00 93.81 121 VAL A O 1
ATOM 838 N N . ALA A 1 122 ? -2.478 7.722 6.362 1.00 94.00 122 ALA A N 1
ATOM 839 C CA . ALA A 1 122 ? -1.798 8.652 5.475 1.00 94.00 122 ALA A CA 1
ATOM 840 C C . ALA A 1 122 ? -0.320 8.821 5.848 1.00 94.00 122 ALA A C 1
ATOM 842 O O . ALA A 1 122 ? 0.527 8.867 4.959 1.00 94.00 122 ALA A O 1
ATOM 843 N N . ALA A 1 123 ? 0.013 8.890 7.139 1.00 88.75 123 ALA A N 1
ATOM 844 C CA . ALA A 1 123 ? 1.398 8.968 7.591 1.00 88.75 123 ALA A CA 1
ATOM 845 C C . ALA A 1 123 ? 2.204 7.730 7.167 1.00 88.75 123 ALA A C 1
ATOM 847 O O . ALA A 1 123 ? 3.315 7.890 6.663 1.00 88.75 123 ALA A O 1
ATOM 848 N N . ILE A 1 124 ? 1.620 6.530 7.281 1.00 90.69 124 ILE A N 1
ATOM 849 C CA . ILE A 1 124 ? 2.226 5.289 6.774 1.00 90.69 124 ILE A CA 1
ATOM 850 C C . ILE A 1 124 ? 2.410 5.387 5.256 1.00 90.69 124 ILE A C 1
ATOM 852 O O . ILE A 1 124 ? 3.536 5.315 4.777 1.00 90.69 124 ILE A O 1
ATOM 856 N N . GLY A 1 125 ? 1.352 5.679 4.492 1.00 94.19 125 GLY A N 1
ATOM 857 C CA . GLY A 1 125 ? 1.444 5.794 3.030 1.00 94.19 125 GLY A CA 1
ATOM 858 C C . GLY A 1 125 ? 2.433 6.867 2.548 1.00 94.19 125 GLY A C 1
ATOM 859 O O . GLY A 1 125 ? 3.019 6.751 1.469 1.00 94.19 125 GLY A O 1
ATOM 860 N N . ARG A 1 126 ? 2.677 7.913 3.351 1.00 93.06 126 ARG A N 1
ATOM 861 C CA . ARG A 1 126 ? 3.722 8.908 3.075 1.00 93.06 126 ARG A CA 1
ATOM 862 C C . ARG A 1 126 ? 5.120 8.309 3.174 1.00 93.06 126 ARG A C 1
ATOM 864 O O . ARG A 1 126 ? 5.937 8.585 2.301 1.00 93.06 126 ARG A O 1
ATOM 871 N N . VAL A 1 127 ? 5.389 7.550 4.234 1.00 91.19 127 VAL A N 1
ATOM 872 C CA . VAL A 1 127 ? 6.692 6.914 4.472 1.00 91.19 127 VAL A CA 1
ATOM 873 C C . VAL A 1 127 ? 6.943 5.812 3.449 1.00 91.19 127 VAL A C 1
ATOM 875 O O . VAL A 1 127 ? 8.015 5.778 2.856 1.00 91.19 127 VAL A O 1
ATOM 878 N N . GLU A 1 128 ? 5.939 4.978 3.187 1.00 92.44 128 GLU A N 1
ATOM 879 C CA . GLU A 1 128 ? 6.080 3.811 2.312 1.00 92.44 128 GLU A CA 1
ATOM 880 C C . GLU A 1 128 ? 6.306 4.188 0.845 1.00 92.44 128 GLU A C 1
ATOM 882 O O . GLU A 1 128 ? 7.110 3.573 0.150 1.00 92.44 128 GLU A O 1
ATOM 887 N N . SER A 1 129 ? 5.593 5.200 0.342 1.00 94.69 129 SER A N 1
ATOM 888 C CA . SER A 1 129 ? 5.595 5.470 -1.100 1.00 94.69 129 SER A CA 1
ATOM 889 C C . SER A 1 129 ? 5.396 6.933 -1.480 1.00 94.69 129 SER A C 1
ATOM 891 O O . SER A 1 129 ? 5.104 7.239 -2.640 1.00 94.69 129 SER A O 1
ATOM 893 N N . ASN A 1 130 ? 5.513 7.863 -0.528 1.00 94.94 130 ASN A N 1
ATOM 894 C CA . ASN A 1 130 ? 5.156 9.265 -0.739 1.00 94.94 130 ASN A CA 1
ATOM 895 C C . ASN A 1 130 ? 3.722 9.424 -1.296 1.00 94.94 130 ASN A C 1
ATOM 897 O O . ASN A 1 130 ? 3.475 10.197 -2.232 1.00 94.94 130 ASN A O 1
ATOM 901 N N . HIS A 1 131 ? 2.785 8.667 -0.716 1.00 95.25 131 HIS A N 1
ATOM 902 C CA . HIS A 1 131 ? 1.387 8.557 -1.138 1.00 95.25 131 HIS A CA 1
ATOM 903 C C . HIS A 1 131 ? 1.216 8.055 -2.585 1.00 95.25 131 HIS A C 1
ATOM 905 O O . HIS A 1 131 ? 0.458 8.637 -3.358 1.00 95.25 131 HIS A O 1
ATOM 911 N N . GLY A 1 132 ? 1.935 6.996 -2.962 1.00 96.31 132 GLY A N 1
ATOM 912 C CA . GLY A 1 132 ? 1.835 6.357 -4.279 1.00 96.31 132 GLY A CA 1
ATOM 913 C C . GLY A 1 132 ? 2.674 7.008 -5.382 1.00 96.31 132 GLY A C 1
ATOM 914 O O . GLY A 1 132 ? 2.464 6.720 -6.559 1.00 96.31 132 GLY A O 1
ATOM 915 N N . ARG A 1 133 ? 3.620 7.884 -5.020 1.00 95.56 133 ARG A N 1
ATOM 916 C CA . ARG A 1 133 ? 4.450 8.660 -5.963 1.00 95.56 133 ARG A CA 1
ATOM 917 C C . ARG A 1 133 ? 5.910 8.216 -6.040 1.00 95.56 133 ARG A C 1
ATOM 919 O O . ARG A 1 133 ? 6.743 8.886 -6.654 1.00 95.56 133 ARG A O 1
ATOM 926 N N . TYR A 1 134 ? 6.252 7.128 -5.362 1.00 95.00 134 TYR A N 1
ATOM 927 C CA . TYR A 1 134 ? 7.606 6.592 -5.347 1.00 95.00 134 TYR A CA 1
ATOM 928 C C . TYR A 1 134 ? 8.069 6.195 -6.755 1.00 95.00 134 TYR A C 1
ATOM 930 O O . TYR A 1 134 ? 7.273 5.743 -7.574 1.00 95.00 134 TYR A O 1
ATOM 938 N N . ALA A 1 135 ? 9.360 6.391 -7.039 1.00 93.50 135 ALA A N 1
ATOM 939 C CA . ALA A 1 135 ? 10.004 6.028 -8.307 1.00 93.50 135 ALA A CA 1
ATOM 940 C C . ALA A 1 135 ? 9.301 6.542 -9.586 1.00 93.50 135 ALA A C 1
ATOM 942 O O . ALA A 1 135 ? 9.412 5.931 -10.646 1.00 93.50 135 ALA A O 1
ATOM 943 N N . GLY A 1 136 ? 8.603 7.681 -9.506 1.00 94.12 136 GLY A N 1
ATOM 944 C CA . GLY A 1 136 ? 7.897 8.270 -10.650 1.00 94.12 136 GLY A CA 1
ATOM 945 C C . GLY A 1 136 ? 6.507 7.683 -10.911 1.00 94.12 136 GLY A C 1
ATOM 946 O O . GLY A 1 136 ? 5.907 8.021 -11.928 1.00 94.12 136 GLY A O 1
ATOM 947 N N . SER A 1 137 ? 5.996 6.846 -10.003 1.00 97.31 137 SER A N 1
ATOM 948 C CA . SER A 1 137 ? 4.606 6.393 -10.016 1.00 97.31 137 SER A CA 1
ATOM 949 C C . SER A 1 137 ? 3.631 7.566 -9.898 1.00 97.31 137 SER A C 1
ATOM 951 O O . SER A 1 137 ? 3.891 8.560 -9.215 1.00 97.31 137 SER A O 1
ATOM 953 N N . VAL A 1 138 ? 2.483 7.430 -10.551 1.00 96.25 138 VAL A N 1
ATOM 954 C CA . VAL A 1 138 ? 1.331 8.316 -10.413 1.00 96.25 138 VAL A CA 1
ATOM 955 C C . VAL A 1 138 ? 0.103 7.452 -10.152 1.00 96.25 138 VAL A C 1
ATOM 957 O O . VAL A 1 138 ? -0.032 6.383 -10.742 1.00 96.25 138 VAL A O 1
ATOM 960 N N . LEU A 1 139 ? -0.768 7.913 -9.254 1.00 95.81 139 LEU A N 1
ATOM 961 C CA . LEU A 1 139 ? -2.073 7.297 -9.039 1.00 95.81 139 LEU A CA 1
ATOM 962 C C . LEU A 1 139 ? -3.061 7.834 -10.071 1.00 95.81 139 LEU A C 1
ATOM 964 O O . LEU A 1 139 ? -3.147 9.053 -10.245 1.00 95.81 139 LEU A O 1
ATOM 9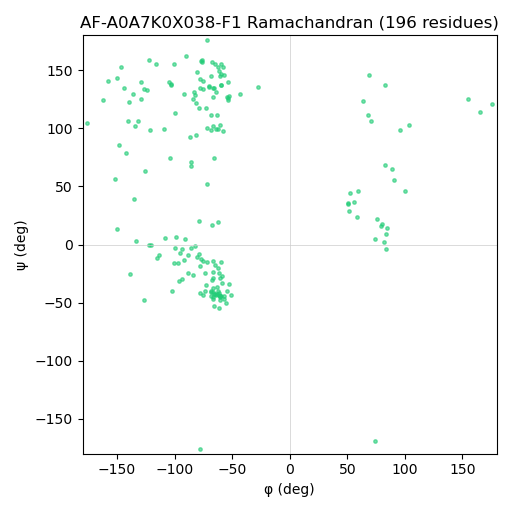68 N N . ASP A 1 140 ? -3.793 6.940 -10.723 1.00 94.50 140 ASP A N 1
ATOM 969 C CA . ASP A 1 140 ? -4.979 7.315 -11.487 1.00 94.50 140 ASP A CA 1
ATOM 970 C C . ASP A 1 140 ? -6.193 7.568 -10.572 1.00 94.50 140 ASP A C 1
ATOM 972 O O . ASP A 1 140 ? -6.086 7.570 -9.339 1.00 94.50 140 ASP A O 1
ATOM 976 N N . ASP A 1 141 ? -7.346 7.835 -11.185 1.00 90.94 141 ASP A N 1
ATOM 977 C CA . ASP A 1 141 ? -8.588 8.141 -10.470 1.00 90.94 141 ASP A CA 1
ATOM 978 C C . ASP A 1 141 ? -9.123 6.939 -9.668 1.00 90.94 141 ASP A C 1
ATOM 980 O O . ASP A 1 141 ? -9.809 7.141 -8.664 1.00 90.94 141 ASP A O 1
ATOM 984 N N . ASP A 1 142 ? -8.753 5.714 -10.055 1.00 89.75 142 ASP A N 1
ATOM 985 C CA . ASP A 1 142 ? -9.081 4.474 -9.342 1.00 89.75 142 ASP A CA 1
ATOM 986 C C . ASP A 1 142 ? -8.061 4.162 -8.227 1.00 89.75 142 ASP A C 1
ATOM 988 O O . ASP A 1 142 ? -8.222 3.215 -7.457 1.00 89.75 142 ASP A O 1
ATOM 992 N N . GLY A 1 143 ? -7.011 4.980 -8.093 1.00 90.94 143 GLY A N 1
ATOM 993 C CA . GLY A 1 143 ? -5.954 4.797 -7.103 1.00 90.94 143 GLY A CA 1
ATOM 994 C C . GLY A 1 143 ? -4.916 3.745 -7.493 1.00 90.94 143 GLY A C 1
ATOM 995 O O . GLY A 1 143 ? -4.135 3.321 -6.637 1.00 90.94 143 GLY A O 1
ATOM 996 N N . VAL A 1 144 ? -4.865 3.343 -8.766 1.00 93.56 144 VAL A N 1
ATOM 997 C CA . VAL A 1 144 ? -3.873 2.401 -9.284 1.00 93.56 144 VAL A CA 1
ATOM 998 C C . VAL A 1 144 ? -2.574 3.140 -9.600 1.00 93.56 144 VAL A C 1
ATOM 1000 O O . VAL A 1 144 ? -2.543 4.155 -10.295 1.00 93.56 144 VAL A O 1
ATOM 1003 N N . ALA A 1 145 ? -1.470 2.619 -9.068 1.00 95.75 145 ALA A N 1
ATOM 1004 C CA . ALA A 1 145 ? -0.131 3.168 -9.248 1.00 95.75 145 ALA A CA 1
ATOM 1005 C C . ALA A 1 145 ? 0.485 2.730 -10.586 1.00 95.75 145 ALA A C 1
ATOM 1007 O O . ALA A 1 145 ? 0.664 1.534 -10.822 1.00 95.75 145 ALA A O 1
ATOM 1008 N N . THR A 1 146 ? 0.858 3.693 -11.436 1.00 96.81 146 THR A N 1
ATOM 1009 C CA . THR A 1 146 ? 1.549 3.436 -12.709 1.00 96.81 146 THR A CA 1
ATOM 1010 C C . THR A 1 146 ? 2.817 4.298 -12.856 1.00 96.81 146 THR A C 1
ATOM 1012 O O . THR A 1 146 ? 2.717 5.526 -12.805 1.00 96.81 146 THR A O 1
ATOM 1015 N N . PRO A 1 147 ? 4.005 3.701 -13.107 1.00 96.88 147 PRO A N 1
ATOM 1016 C CA . PRO A 1 147 ? 4.281 2.262 -13.036 1.00 96.88 147 PRO A CA 1
ATOM 1017 C C . PRO A 1 147 ? 4.012 1.695 -11.632 1.00 96.88 147 PRO A C 1
ATOM 1019 O O . PRO A 1 147 ? 4.064 2.428 -10.647 1.00 96.88 147 PRO A O 1
ATOM 1022 N N . GLY A 1 148 ? 3.738 0.390 -11.555 1.00 96.12 148 GLY A N 1
ATOM 1023 C CA . GLY A 1 148 ? 3.498 -0.293 -10.283 1.00 96.12 148 GLY A CA 1
ATOM 1024 C C . GLY A 1 148 ? 4.667 -0.132 -9.308 1.00 96.12 148 GLY A C 1
ATOM 1025 O O . GLY A 1 148 ? 5.832 -0.079 -9.711 1.00 96.12 148 GLY A O 1
ATOM 1026 N N . ILE A 1 149 ? 4.346 -0.053 -8.017 1.00 96.81 149 ILE A N 1
ATOM 1027 C CA . ILE A 1 149 ? 5.328 0.093 -6.940 1.00 96.81 149 ILE A CA 1
ATOM 1028 C C . ILE A 1 149 ? 5.557 -1.286 -6.327 1.00 96.81 149 ILE A C 1
ATOM 1030 O O . ILE A 1 149 ? 4.645 -1.850 -5.723 1.00 96.81 149 ILE A O 1
ATOM 1034 N N . PHE A 1 150 ? 6.767 -1.818 -6.498 1.00 96.38 150 PHE A N 1
ATOM 1035 C CA . PHE A 1 150 ? 7.157 -3.132 -5.994 1.00 96.38 150 PHE A CA 1
ATOM 1036 C C . PHE A 1 150 ? 8.431 -3.041 -5.163 1.00 96.38 150 PHE A C 1
ATOM 1038 O O . PHE A 1 150 ? 9.419 -2.426 -5.572 1.00 96.38 150 PHE A O 1
ATOM 1045 N N . GLY A 1 151 ? 8.416 -3.694 -4.005 1.00 94.75 151 GLY A N 1
ATOM 1046 C CA . GLY A 1 151 ? 9.595 -3.896 -3.179 1.00 94.75 151 GLY A CA 1
ATOM 1047 C C . GLY A 1 151 ? 10.587 -4.902 -3.770 1.00 94.75 151 GLY A C 1
ATOM 1048 O O . GLY A 1 151 ? 10.365 -5.556 -4.798 1.00 94.75 151 GLY A O 1
ATOM 1049 N N . ILE A 1 152 ? 11.713 -5.047 -3.072 1.00 94.56 152 ILE A N 1
ATOM 1050 C CA . ILE A 1 152 ? 12.652 -6.147 -3.314 1.00 94.56 152 ILE A CA 1
ATOM 1051 C C . ILE A 1 152 ? 11.995 -7.499 -2.970 1.00 94.56 152 ILE A C 1
ATOM 1053 O O . ILE A 1 152 ? 11.071 -7.519 -2.154 1.00 94.56 152 ILE A O 1
ATOM 1057 N N . PRO A 1 153 ? 12.458 -8.619 -3.561 1.00 96.19 153 PRO A N 1
ATOM 1058 C CA . PRO A 1 153 ? 11.996 -9.938 -3.145 1.00 96.19 153 PRO A CA 1
ATOM 1059 C C . PRO A 1 153 ? 12.323 -10.174 -1.673 1.00 96.19 153 PRO A C 1
ATOM 1061 O O . PRO A 1 153 ? 13.432 -9.875 -1.222 1.00 96.19 153 PRO A O 1
ATOM 1064 N N . LEU A 1 154 ? 11.371 -10.744 -0.943 1.00 96.31 154 LEU A N 1
ATOM 1065 C CA . LEU A 1 154 ? 11.546 -11.151 0.445 1.00 96.31 154 LEU A CA 1
ATOM 1066 C C . LEU A 1 154 ? 12.154 -12.556 0.491 1.00 96.31 154 LEU A C 1
ATOM 1068 O O . LEU A 1 154 ? 11.508 -13.524 0.87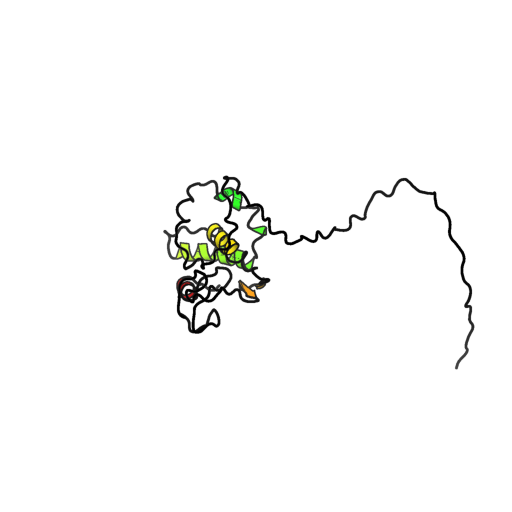5 1.00 96.31 154 LEU A O 1
ATOM 1072 N N . ASP A 1 155 ? 13.405 -12.688 0.053 1.00 95.44 155 ASP A N 1
ATOM 1073 C CA . ASP A 1 155 ? 14.108 -13.973 -0.081 1.00 95.44 155 ASP A CA 1
ATOM 1074 C C . ASP A 1 155 ? 15.049 -14.294 1.095 1.00 95.44 155 ASP A C 1
ATOM 1076 O O . ASP A 1 155 ? 15.788 -15.280 1.068 1.00 95.44 155 ASP A O 1
ATOM 1080 N N . GLY A 1 156 ? 15.034 -13.467 2.145 1.00 93.81 156 GLY A N 1
ATOM 1081 C CA . GLY A 1 156 ? 15.938 -13.595 3.288 1.00 93.81 156 GLY A CA 1
ATOM 1082 C C . GLY A 1 156 ? 17.306 -12.951 3.066 1.00 93.81 156 GLY A C 1
ATOM 1083 O O . GLY A 1 156 ? 18.134 -12.920 3.980 1.00 93.81 156 GLY A O 1
ATOM 1084 N N . THR A 1 157 ? 17.569 -12.430 1.867 1.00 91.38 157 THR A N 1
ATOM 1085 C CA . THR A 1 157 ? 18.764 -11.645 1.573 1.00 91.38 157 THR A CA 1
ATOM 1086 C C . THR A 1 157 ? 18.487 -10.160 1.825 1.00 91.38 157 THR A C 1
ATOM 1088 O O . THR A 1 157 ? 17.340 -9.730 1.956 1.00 91.38 157 THR A O 1
ATOM 1091 N N . LYS A 1 158 ? 19.548 -9.354 1.964 1.00 89.06 158 LYS A N 1
ATOM 1092 C CA . LYS A 1 158 ? 19.451 -7.900 2.220 1.00 89.06 158 LYS A CA 1
ATOM 1093 C C . LYS A 1 158 ? 18.629 -7.527 3.466 1.00 89.06 158 LYS A C 1
ATOM 1095 O O . LYS A 1 158 ? 17.891 -6.556 3.450 1.00 89.06 158 LYS A O 1
ATOM 1100 N N . GLY A 1 159 ? 18.719 -8.328 4.529 1.00 85.88 159 GLY A N 1
ATOM 1101 C CA . GLY A 1 159 ? 18.029 -8.039 5.793 1.00 85.88 159 GLY A CA 1
ATOM 1102 C C . GLY A 1 159 ? 16.514 -8.272 5.770 1.00 85.88 159 GLY A C 1
ATOM 1103 O O . GLY A 1 159 ? 15.851 -8.021 6.775 1.00 85.88 159 GLY A O 1
ATOM 1104 N N . THR A 1 160 ? 15.960 -8.792 4.670 1.00 89.44 160 THR A N 1
ATOM 1105 C CA . THR A 1 160 ? 14.543 -9.161 4.596 1.00 89.44 160 THR A CA 1
ATOM 1106 C C . THR A 1 160 ? 14.266 -10.466 5.339 1.00 89.44 160 THR A C 1
ATOM 1108 O O . THR A 1 160 ? 15.150 -11.296 5.557 1.00 89.44 160 THR A O 1
ATOM 1111 N N . ARG A 1 161 ? 13.007 -10.679 5.725 1.00 90.75 161 ARG A N 1
ATOM 1112 C CA . ARG A 1 161 ? 12.524 -12.015 6.087 1.00 90.75 161 ARG A CA 1
ATOM 1113 C C . ARG A 1 161 ? 12.316 -12.820 4.804 1.00 90.75 161 ARG A C 1
ATOM 1115 O O . ARG A 1 161 ? 11.790 -12.273 3.848 1.00 90.75 161 ARG A O 1
ATOM 1122 N N . ALA A 1 162 ? 12.656 -14.108 4.808 1.00 95.50 162 ALA A N 1
ATOM 1123 C CA . ALA A 1 162 ? 12.282 -15.012 3.721 1.00 95.50 162 ALA A CA 1
ATOM 1124 C C . ALA A 1 162 ? 10.773 -15.323 3.777 1.00 95.50 162 ALA A C 1
ATOM 1126 O O . ALA A 1 162 ? 10.307 -15.897 4.766 1.00 95.50 162 ALA A O 1
ATOM 1127 N N . ILE A 1 163 ? 10.024 -14.938 2.743 1.00 95.81 163 ILE A N 1
ATOM 1128 C CA . ILE A 1 163 ? 8.576 -15.132 2.598 1.00 95.81 163 ILE A CA 1
ATOM 1129 C C . ILE A 1 163 ? 8.290 -15.656 1.190 1.00 95.81 163 ILE A C 1
ATOM 1131 O O . ILE A 1 163 ? 8.336 -14.909 0.215 1.00 95.81 163 ILE A O 1
ATOM 1135 N N . SER A 1 164 ? 8.039 -16.960 1.086 1.00 97.81 164 SER A N 1
ATOM 1136 C CA . SER A 1 164 ? 7.655 -17.591 -0.181 1.00 97.81 164 SER A CA 1
ATOM 1137 C C . SER A 1 164 ? 6.332 -17.037 -0.708 1.00 97.81 164 SER A C 1
ATOM 1139 O O . SER A 1 164 ? 5.501 -16.620 0.093 1.00 97.81 164 SER A O 1
ATOM 1141 N N . ASP A 1 165 ? 6.168 -17.090 -2.031 1.00 97.88 165 ASP A N 1
ATOM 1142 C CA . ASP A 1 165 ? 4.958 -16.676 -2.755 1.00 97.88 165 ASP A CA 1
ATOM 1143 C C . ASP A 1 165 ? 3.662 -17.149 -2.072 1.00 97.88 165 ASP A C 1
ATOM 1145 O O . ASP A 1 165 ? 3.523 -18.331 -1.723 1.00 97.88 165 ASP A O 1
ATOM 1149 N N . THR A 1 166 ? 2.726 -16.220 -1.876 1.00 97.81 166 THR A N 1
ATOM 1150 C CA . THR A 1 166 ? 1.430 -16.481 -1.236 1.00 97.81 166 THR A CA 1
ATOM 1151 C C . THR A 1 166 ? 0.224 -16.327 -2.155 1.00 97.81 166 THR A C 1
ATOM 1153 O O . THR A 1 166 ? -0.876 -16.726 -1.759 1.00 97.81 166 THR A O 1
ATOM 1156 N N . ASP A 1 167 ? 0.398 -15.813 -3.374 1.00 97.12 167 ASP A N 1
ATOM 1157 C CA . ASP A 1 167 ? -0.711 -15.526 -4.287 1.00 97.12 167 ASP A CA 1
ATOM 1158 C C . ASP A 1 167 ? -0.502 -16.022 -5.728 1.00 97.12 167 ASP A C 1
ATOM 1160 O O . ASP A 1 167 ? -1.382 -15.842 -6.569 1.00 97.12 167 ASP A O 1
ATOM 1164 N N . GLY A 1 168 ? 0.598 -16.709 -6.033 1.00 97.25 168 GLY A N 1
ATOM 1165 C CA . GLY A 1 168 ? 0.914 -17.158 -7.388 1.00 97.25 168 GLY A CA 1
ATOM 1166 C C . GLY A 1 168 ? 1.521 -16.059 -8.265 1.00 97.25 168 GLY A C 1
ATOM 1167 O O . GLY A 1 168 ? 1.483 -16.190 -9.492 1.00 97.25 168 GLY A O 1
ATOM 1168 N N . GLY A 1 169 ? 2.034 -14.978 -7.671 1.00 96.62 169 GLY A N 1
ATOM 1169 C CA . GLY A 1 169 ? 2.539 -13.788 -8.355 1.00 96.62 169 GLY A CA 1
ATOM 1170 C C . GLY A 1 169 ? 1.442 -12.870 -8.903 1.00 96.62 169 GLY A C 1
ATOM 1171 O O . GLY A 1 169 ? 1.690 -12.119 -9.847 1.00 96.62 169 GLY A O 1
ATOM 1172 N N . GLN A 1 170 ? 0.218 -12.942 -8.374 1.00 96.44 170 GLN A N 1
ATOM 1173 C CA . GLN A 1 170 ? -0.921 -12.165 -8.883 1.00 96.44 170 GLN A CA 1
ATOM 1174 C C . GLN A 1 170 ? -0.747 -10.664 -8.653 1.00 96.44 170 GLN A C 1
ATOM 1176 O O . GLN A 1 170 ? -1.082 -9.868 -9.533 1.00 96.44 170 GLN A O 1
ATOM 1181 N N . LEU A 1 171 ? -0.229 -10.274 -7.488 1.00 95.31 171 LEU A N 1
ATOM 1182 C CA . LEU A 1 171 ? -0.071 -8.869 -7.132 1.00 95.31 171 LEU A CA 1
ATOM 1183 C C . LEU A 1 171 ? 1.307 -8.312 -7.481 1.00 95.31 171 LEU A C 1
ATOM 1185 O O . LEU A 1 171 ? 1.391 -7.126 -7.783 1.00 95.31 171 LEU A O 1
ATOM 1189 N N . ASP A 1 172 ? 2.369 -9.121 -7.474 1.00 96.12 172 ASP A N 1
ATOM 1190 C CA . ASP A 1 172 ? 3.755 -8.652 -7.631 1.00 96.12 172 ASP A CA 1
ATOM 1191 C C . ASP A 1 172 ? 4.539 -9.257 -8.808 1.00 96.12 172 ASP A C 1
ATOM 1193 O O . ASP A 1 172 ? 5.686 -8.867 -9.052 1.00 96.12 172 ASP A O 1
ATOM 1197 N N . ASN A 1 173 ? 3.912 -10.147 -9.584 1.00 96.06 173 ASN A N 1
ATOM 1198 C CA . ASN A 1 173 ? 4.516 -10.883 -10.696 1.00 96.06 173 ASN A CA 1
ATOM 1199 C C . ASN A 1 173 ? 5.735 -11.749 -10.306 1.00 96.06 173 ASN A C 1
ATOM 1201 O O . ASN A 1 173 ? 6.565 -12.052 -11.172 1.00 96.06 173 ASN A O 1
ATOM 1205 N N . ASP A 1 174 ? 5.864 -12.168 -9.042 1.00 96.94 174 ASP A N 1
ATOM 1206 C CA . ASP A 1 174 ? 6.945 -13.034 -8.561 1.00 96.94 174 ASP A CA 1
ATOM 1207 C C . ASP A 1 174 ? 6.394 -14.334 -7.956 1.00 96.94 174 ASP A C 1
ATOM 1209 O O . ASP A 1 174 ? 6.025 -14.418 -6.795 1.00 96.94 174 ASP A O 1
ATOM 1213 N N . SER A 1 175 ? 6.403 -15.414 -8.738 1.00 97.06 175 SER A N 1
ATOM 1214 C CA . SER A 1 175 ? 5.881 -16.716 -8.298 1.00 97.06 175 SER A CA 1
ATOM 1215 C C . SER A 1 175 ? 6.842 -17.501 -7.384 1.00 97.06 175 SER A C 1
ATOM 1217 O O . SER A 1 175 ? 6.819 -18.737 -7.364 1.00 97.06 175 SER A O 1
ATOM 1219 N N . ARG A 1 176 ? 7.815 -16.838 -6.746 1.00 97.62 176 ARG A N 1
ATOM 1220 C CA . ARG A 1 176 ? 8.809 -17.483 -5.868 1.00 97.62 176 ARG A CA 1
ATOM 1221 C C . ARG A 1 176 ? 8.869 -16.830 -4.499 1.00 97.62 176 ARG A C 1
ATOM 1223 O O . ARG A 1 176 ? 8.887 -17.551 -3.499 1.00 97.62 176 ARG A O 1
ATOM 1230 N N . TRP A 1 177 ? 8.949 -15.506 -4.463 1.00 98.00 177 TRP A N 1
ATOM 1231 C CA . TRP A 1 177 ? 9.078 -14.729 -3.236 1.00 98.00 177 TRP A CA 1
ATOM 1232 C C . TRP A 1 177 ? 8.144 -13.535 -3.286 1.00 98.00 177 TRP A C 1
ATOM 1234 O O . TRP A 1 177 ? 8.224 -12.751 -4.229 1.00 98.00 177 TRP A O 1
ATOM 1244 N N . ASP A 1 178 ? 7.358 -13.359 -2.229 1.00 97.75 178 ASP A N 1
ATOM 1245 C CA . ASP A 1 178 ? 6.495 -12.193 -2.097 1.00 97.75 178 ASP A CA 1
ATOM 1246 C C . ASP A 1 178 ? 7.328 -10.905 -2.072 1.00 97.75 178 ASP A C 1
ATOM 1248 O O . ASP A 1 178 ? 8.455 -10.843 -1.558 1.00 97.75 178 ASP A O 1
ATOM 1252 N N . ARG A 1 179 ? 6.727 -9.835 -2.577 1.00 97.31 179 ARG A N 1
ATOM 1253 C CA . ARG A 1 179 ? 7.235 -8.466 -2.519 1.00 97.31 179 ARG A CA 1
ATOM 1254 C C . ARG A 1 179 ? 6.229 -7.571 -1.823 1.00 97.31 179 ARG A C 1
ATOM 1256 O O . ARG A 1 179 ? 5.037 -7.837 -1.762 1.00 97.31 179 ARG A O 1
ATOM 1263 N N . ALA A 1 180 ? 6.716 -6.449 -1.315 1.00 96.44 180 ALA A N 1
ATOM 1264 C CA . ALA A 1 180 ? 5.839 -5.353 -0.931 1.00 96.44 180 ALA A CA 1
ATOM 1265 C C . ALA A 1 180 ? 5.166 -4.760 -2.184 1.00 96.44 180 ALA A C 1
ATOM 1267 O O . ALA A 1 180 ? 5.857 -4.522 -3.176 1.00 96.44 180 ALA A O 1
ATOM 1268 N N . VAL A 1 181 ? 3.857 -4.508 -2.137 1.00 96.38 181 VAL A N 1
ATOM 1269 C CA . VAL A 1 181 ? 3.068 -4.049 -3.290 1.00 96.38 181 VAL A CA 1
ATOM 1270 C C . VAL A 1 181 ? 2.334 -2.748 -2.987 1.00 96.38 181 VAL A C 1
ATOM 1272 O O . VAL A 1 181 ? 1.628 -2.624 -1.981 1.00 96.38 181 VAL A O 1
ATOM 1275 N N . GLY A 1 182 ? 2.440 -1.807 -3.923 1.00 95.62 182 GLY A N 1
ATOM 1276 C CA . GLY A 1 182 ? 1.594 -0.626 -4.014 1.00 95.62 182 GLY A CA 1
ATOM 1277 C C . GLY A 1 182 ? 1.889 0.458 -2.971 1.00 95.62 182 GLY A C 1
ATOM 1278 O O . GLY A 1 182 ? 2.893 0.413 -2.262 1.00 95.62 182 GLY A O 1
ATOM 1279 N N . PRO A 1 183 ? 1.004 1.465 -2.853 1.00 94.88 183 PRO A N 1
ATOM 1280 C CA . PRO A 1 183 ? 1.259 2.650 -2.032 1.00 94.88 183 PRO A CA 1
ATOM 1281 C C . PRO A 1 183 ? 1.470 2.381 -0.536 1.00 94.88 183 PRO A C 1
ATOM 1283 O O . PRO A 1 183 ? 2.105 3.188 0.143 1.00 94.88 183 PRO A O 1
ATOM 1286 N N . MET A 1 184 ? 0.932 1.270 -0.031 1.00 95.12 184 MET A N 1
ATOM 1287 C CA . MET A 1 184 ? 1.039 0.869 1.375 1.00 95.12 184 MET A CA 1
ATOM 1288 C C . MET A 1 184 ? 2.121 -0.182 1.622 1.00 95.12 184 MET A C 1
ATOM 1290 O O . MET A 1 184 ? 2.321 -0.563 2.772 1.00 95.12 184 MET A O 1
ATOM 1294 N N . GLN A 1 185 ? 2.799 -0.656 0.567 1.00 95.62 185 GLN A N 1
ATOM 1295 C CA . GLN A 1 185 ? 3.897 -1.621 0.662 1.00 95.62 185 GLN A CA 1
ATOM 1296 C C . GLN A 1 185 ? 3.546 -2.859 1.511 1.00 95.62 185 GLN A C 1
ATOM 1298 O O . GLN A 1 185 ? 4.387 -3.411 2.215 1.00 95.62 185 GLN A O 1
ATOM 1303 N N . PHE A 1 186 ? 2.298 -3.324 1.454 1.00 96.12 186 PHE A N 1
ATOM 1304 C CA . PHE A 1 186 ? 1.900 -4.594 2.057 1.00 96.12 186 PHE A CA 1
ATOM 1305 C C . PHE A 1 186 ? 2.280 -5.762 1.150 1.00 96.12 186 PHE A C 1
ATOM 1307 O O . PHE A 1 186 ? 2.279 -5.631 -0.072 1.00 96.12 186 PHE A O 1
ATOM 1314 N N . ILE A 1 187 ? 2.594 -6.907 1.755 1.00 96.94 187 ILE A N 1
ATOM 1315 C CA . ILE A 1 187 ? 2.791 -8.168 1.023 1.00 96.94 187 ILE A CA 1
ATOM 1316 C C . ILE A 1 187 ? 1.437 -8.768 0.595 1.00 96.94 187 ILE A C 1
ATOM 1318 O O . ILE A 1 187 ? 0.428 -8.474 1.255 1.00 96.94 187 ILE A O 1
ATOM 1322 N N . PRO A 1 188 ? 1.384 -9.626 -0.441 1.00 97.00 188 PRO A N 1
ATOM 1323 C CA . PRO A 1 188 ? 0.139 -10.200 -0.957 1.00 97.00 188 PRO A CA 1
ATOM 1324 C C . PRO A 1 188 ? -0.760 -10.839 0.105 1.00 97.00 188 PRO A C 1
ATOM 1326 O O . PRO A 1 188 ? -1.959 -10.556 0.169 1.00 97.00 188 PRO A O 1
ATOM 1329 N N . SER A 1 189 ? -0.179 -11.602 1.035 1.00 95.75 189 SER A N 1
ATOM 1330 C CA . SER A 1 189 ? -0.934 -12.209 2.134 1.00 95.75 189 SER A CA 1
ATOM 1331 C C . SER A 1 189 ? -1.659 -11.175 3.007 1.00 95.75 189 SER A C 1
ATOM 1333 O O . SER A 1 189 ? -2.755 -11.436 3.497 1.00 95.75 189 SER A O 1
ATOM 1335 N N . THR A 1 190 ? -1.089 -9.981 3.190 1.00 94.81 190 THR A N 1
ATOM 1336 C CA . THR A 1 190 ? -1.731 -8.905 3.957 1.00 94.81 190 THR A CA 1
ATOM 1337 C C . THR A 1 190 ? -2.843 -8.257 3.146 1.00 94.81 190 THR A C 1
ATOM 1339 O O . THR A 1 190 ? -3.938 -8.070 3.676 1.00 94.81 190 THR A O 1
ATOM 1342 N N . TRP A 1 191 ? -2.612 -7.990 1.856 1.00 94.50 191 TRP A N 1
ATOM 1343 C CA . TRP A 1 191 ? -3.651 -7.490 0.951 1.00 94.50 191 TRP A CA 1
ATOM 1344 C C . TRP A 1 191 ? -4.891 -8.387 0.936 1.00 94.50 191 TRP A C 1
ATOM 1346 O O . TRP A 1 191 ? -5.999 -7.868 1.007 1.00 94.50 191 TRP A O 1
ATOM 1356 N N . SER A 1 192 ? -4.725 -9.713 0.970 1.00 94.25 192 SER A N 1
ATOM 1357 C CA . SER A 1 192 ? -5.859 -10.652 1.027 1.00 94.25 192 SER A CA 1
ATOM 1358 C C . SER A 1 192 ? -6.736 -10.531 2.283 1.00 94.25 192 SER A C 1
ATOM 1360 O O . SER A 1 192 ? -7.878 -10.987 2.281 1.00 94.25 192 SER A O 1
ATOM 1362 N N . VAL A 1 193 ? -6.214 -9.929 3.358 1.00 91.88 193 VAL A N 1
ATOM 1363 C CA . VAL A 1 193 ? -6.912 -9.7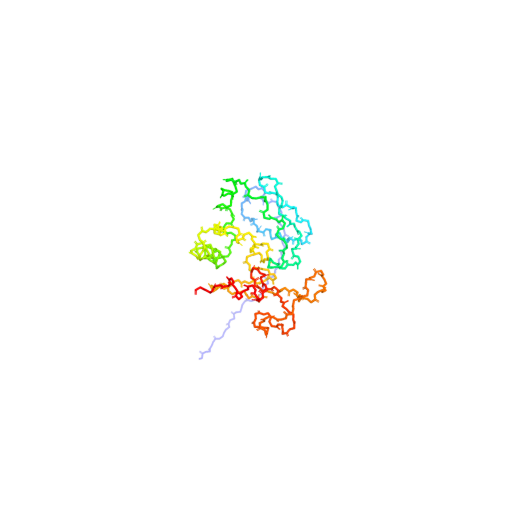95 4.644 1.00 91.88 193 VAL A CA 1
ATOM 1364 C C . VAL A 1 193 ? -7.481 -8.392 4.837 1.00 91.88 193 VAL A C 1
ATOM 1366 O O . VAL A 1 193 ? -8.576 -8.254 5.377 1.00 91.88 193 VAL A O 1
ATOM 1369 N N . VAL A 1 194 ? -6.739 -7.353 4.439 1.00 90.19 194 VAL A N 1
ATOM 1370 C CA . VAL A 1 194 ? -7.096 -5.951 4.740 1.00 90.19 194 VAL A CA 1
ATOM 1371 C C . VAL A 1 194 ? -7.427 -5.112 3.508 1.00 90.19 194 VAL A C 1
ATOM 1373 O O . VAL A 1 194 ? -7.924 -3.997 3.654 1.00 90.19 194 VAL A O 1
ATOM 1376 N N . GLY A 1 195 ? -7.139 -5.614 2.306 1.00 89.56 195 GLY A N 1
ATOM 1377 C CA . GLY A 1 195 ? -7.441 -4.933 1.053 1.00 89.56 195 GLY A CA 1
ATOM 1378 C C . GLY A 1 195 ? -8.944 -4.811 0.832 1.00 89.56 195 GLY A C 1
ATOM 1379 O O . GLY A 1 195 ? -9.691 -5.770 1.021 1.00 89.56 195 GLY A O 1
ATOM 1380 N N . VAL A 1 196 ? -9.385 -3.619 0.431 1.00 85.75 196 VAL A N 1
ATOM 1381 C CA . VAL A 1 196 ? -10.775 -3.349 0.061 1.00 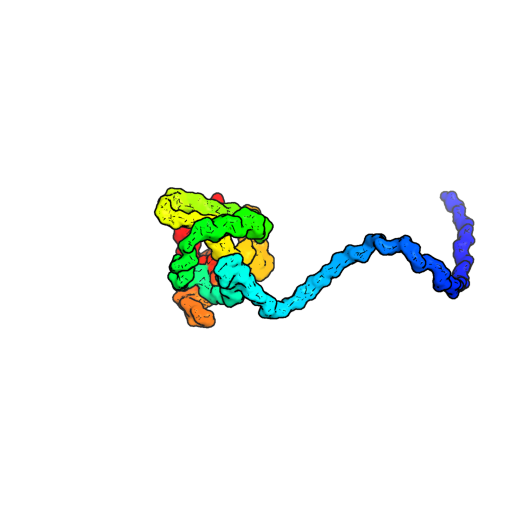85.75 196 VAL A CA 1
ATOM 1382 C C . VAL A 1 196 ? -10.812 -2.442 -1.161 1.00 85.75 196 VAL A C 1
ATOM 1384 O O . VAL A 1 196 ? -10.293 -1.326 -1.124 1.00 85.75 196 VAL A O 1
ATOM 1387 N N . ASP A 1 197 ? -11.469 -2.903 -2.219 1.00 78.75 197 ASP A N 1
ATOM 1388 C CA . ASP A 1 197 ? -11.711 -2.094 -3.414 1.00 78.75 197 ASP A CA 1
ATOM 1389 C C . ASP A 1 197 ? -12.846 -1.090 -3.180 1.00 78.75 197 ASP A C 1
ATOM 1391 O O . ASP A 1 197 ? -13.667 -1.247 -2.260 1.00 78.75 197 ASP A O 1
ATOM 1395 N N . ALA A 1 198 ? -12.856 -0.032 -3.992 1.00 57.53 198 ALA A N 1
ATOM 1396 C CA . ALA A 1 198 ? -13.845 1.044 -3.958 1.00 57.53 198 ALA A CA 1
ATOM 1397 C C . ALA A 1 198 ? -15.264 0.579 -4.323 1.00 57.53 198 ALA A C 1
ATOM 1399 O O . ALA A 1 198 ? -15.421 -0.262 -5.230 1.00 57.53 198 ALA A O 1
#

Mean predicted aligned error: 16.46 Å

Secondary structure (DSSP, 8-state):
--------------------S--SS---S------------S-----B-TTSPBPP-S--SS-TTTS-S-STT----TTHHHHSTTTSGGGS-HHHHHHHHHHHHHHHHH-TT----HHHHHHHHHHHHTTTTGGG-EE-TT--EES--EEEE-BS-TTPPB-B-SSSSTTTS-SSB-EEETTTTB-HHHHHHH----

Foldseek 3Di:
DDDDDDDDDDDDDDDDDDDDDDDDDDPDDDPDPPPPPPDPDPDPPFPQDPVRDTDDPDQPQEAPQPDDPPPPPPPPDPPVVPVCPPPPPVQAPPQLLVVLCVLQVVVCVVPVPPNDHSVVVVVLLCRQANNLCRPNWDQDNQGATVVWDKHDFQCPPPVHHFAFDDDCCPFPVDNGGWIQTTSRRDTPVVCVPRPDGD

Solvent-accessible surface area (backbone atoms only — not comparable to full-atom values): 12905 Å² total; per-residue (Å²): 136,88,89,81,89,82,91,88,81,91,84,84,88,86,83,88,86,82,85,90,82,80,95,77,89,78,94,75,88,83,82,72,83,77,78,75,78,75,72,91,65,91,73,76,73,67,60,62,43,99,86,73,49,60,58,79,85,68,79,76,88,55,40,70,77,75,51,78,83,80,75,75,84,76,82,85,62,93,66,65,69,70,71,52,71,74,78,54,60,84,76,46,49,69,39,51,51,52,50,27,50,46,51,26,53,52,50,38,66,77,36,76,82,66,74,58,53,32,67,59,52,44,53,49,19,39,72,64,15,60,51,26,40,48,98,73,16,41,60,44,89,87,49,53,44,47,62,74,47,69,51,68,64,18,68,44,54,95,86,32,65,65,38,66,44,75,65,75,22,74,84,70,72,32,71,60,30,32,28,24,37,46,36,62,21,32,33,57,68,51,42,78,73,72,61,76,85,135

Sequence (198 aa):
MAGQRTGRWQKGTALVPLALVSAAWTASLVSAPTVATVAAGTDQVPAVLPDGTSVPSEAIEAPASVSSSTLAGQLTGGKAAQVVSSASTAAIPAAALAAYQRAETVINSADKSCNLTWQLVAAIGRVESNHGRYAGSVLDDDGVATPGIFGIPLDGTKGTRAISDTDGGQLDNDSRWDRAVGPMQFIPSTWSVVGVDA

Radius of gyration: 28.84 Å; Cα contacts (8 Å, |Δi|>4): 205; chains: 1; bounding box: 45×76×94 Å